Protein AF-A0A433Q6P9-F1 (afdb_monomer_lite)

Foldseek 3Di:
DVLVVCCVPVDVVVLVPDPLSVLVVCLVVLVVVVLVVVLVVDDPDPVSVVVSVVVVVVVVVCVVCVVVVVPPPVPPPPDPDDDDPPPCPPVNVVVVVSVVVSNVSVVVNVLVVLPPDPVSVLVSLLVVLLVVLCVVLVVVVLVLLLVLLVVCLVVPLVPAFPPDPVPDDQLSVDSVSSSVQSVVVLVPDNPNCPRHPPPDPVCPVVVVSSVVSCCCSVPVSVVVSVVSSVVSSVVSVVVSVVVVVVVVPD

Secondary structure (DSSP, 8-state):
-HHHHHHHHH-HHHHHH-HHHHHHHHHHHHHHHHHHHHHHTS-S-HHHHHHHHHHHHHHHHHHHHTTTGGGTHHHH-S-----------HHHHHHHHHHHHHHHHHHHHHGGGGGS-HHHHHHHHHHHHHHHHTHHHHHHHHHHHHHHHHHHHHHHTTS--TT--TT---TTSSHHHHHHHHHHHTTT--TTTTTTTTT-GGGHHHHHHHHHHHHIIIIIIHHHHHHHHHHHHHHHHHHHHHHHHHHH--

Organism: NCBI:txid994334

Structure (mmCIF, N/CA/C/O backbone):
data_AF-A0A433Q6P9-F1
#
_entry.id   AF-A0A433Q6P9-F1
#
loop_
_atom_site.group_PDB
_atom_site.id
_atom_site.type_symbol
_atom_site.label_atom_id
_atom_site.label_alt_id
_atom_site.label_comp_id
_atom_site.label_asym_id
_atom_site.label_entity_id
_atom_site.label_seq_id
_atom_site.pdbx_PDB_ins_code
_atom_site.Cartn_x
_atom_site.Cartn_y
_atom_site.Cartn_z
_atom_site.occupancy
_atom_site.B_iso_or_equiv
_atom_site.auth_seq_id
_atom_site.auth_comp_id
_atom_site.auth_asym_id
_atom_site.auth_atom_id
_atom_site.pdbx_PDB_model_num
ATOM 1 N N . MET A 1 1 ? -9.193 -10.971 29.789 1.00 54.41 1 MET A N 1
ATOM 2 C CA . MET A 1 1 ? -10.442 -11.372 30.489 1.00 54.41 1 MET A CA 1
ATOM 3 C C . MET A 1 1 ? -11.685 -10.729 29.865 1.00 54.41 1 MET A C 1
ATOM 5 O O . MET A 1 1 ? -12.655 -11.445 29.653 1.00 54.41 1 MET A O 1
ATOM 9 N N . HIS A 1 2 ? -11.676 -9.428 29.533 1.00 56.72 2 HIS A N 1
ATOM 10 C CA . HIS A 1 2 ? -12.846 -8.749 28.947 1.00 56.72 2 HIS A CA 1
ATOM 11 C C . HIS A 1 2 ? -13.190 -9.223 27.514 1.00 56.72 2 HIS A C 1
ATOM 13 O O . HIS A 1 2 ? -14.358 -9.488 27.235 1.00 56.72 2 HIS A O 1
ATOM 19 N N . GLU A 1 3 ? -12.180 -9.446 26.666 1.00 65.69 3 GLU A N 1
ATOM 20 C CA . GLU A 1 3 ? -12.333 -9.982 25.298 1.00 65.69 3 GLU A CA 1
ATOM 21 C C . GLU A 1 3 ? -12.886 -11.411 25.262 1.00 65.69 3 GLU A C 1
ATOM 23 O O . GLU A 1 3 ? -13.833 -11.713 24.541 1.00 65.69 3 GLU A O 1
ATOM 28 N N . LEU A 1 4 ? -12.364 -12.290 26.126 1.00 65.44 4 LEU A N 1
ATOM 29 C CA . LEU A 1 4 ? -12.834 -13.675 26.251 1.00 65.44 4 LEU A CA 1
ATOM 30 C C . LEU A 1 4 ? -14.329 -13.728 26.613 1.00 65.44 4 LEU A C 1
ATOM 32 O O . LEU A 1 4 ? -15.063 -14.600 26.154 1.00 65.44 4 LEU A O 1
ATOM 36 N N . ARG A 1 5 ? -14.788 -12.764 27.421 1.00 71.94 5 ARG A N 1
ATOM 37 C CA . ARG A 1 5 ? -16.193 -12.628 27.811 1.00 71.94 5 ARG A CA 1
ATOM 38 C C . ARG A 1 5 ? -17.062 -12.119 26.658 1.00 71.94 5 ARG A C 1
ATOM 40 O O . ARG A 1 5 ? -18.180 -12.604 26.507 1.00 71.94 5 ARG A O 1
ATOM 47 N N . GLN A 1 6 ? -16.567 -11.186 25.843 1.00 67.44 6 GLN A N 1
ATOM 48 C CA . GLN A 1 6 ? -17.275 -10.729 24.641 1.00 67.44 6 GLN A CA 1
ATOM 49 C C . GLN A 1 6 ? -17.365 -11.828 23.574 1.00 67.44 6 GLN A C 1
ATOM 51 O O . GLN A 1 6 ? -18.437 -12.019 23.000 1.00 67.44 6 GLN A O 1
ATOM 56 N N . LEU A 1 7 ? -16.298 -12.607 23.380 1.00 70.25 7 LEU A N 1
ATOM 57 C CA . LEU A 1 7 ? -16.265 -13.746 22.459 1.00 70.25 7 LEU A CA 1
ATOM 58 C C . LEU A 1 7 ? -17.280 -14.834 22.853 1.00 70.25 7 LEU A C 1
ATOM 60 O O . LEU A 1 7 ? -17.965 -15.383 21.989 1.00 70.25 7 LEU A O 1
ATOM 64 N N . LEU A 1 8 ? -17.433 -15.099 24.156 1.00 71.94 8 LEU A N 1
ATOM 65 C CA . LEU A 1 8 ? -18.422 -16.045 24.689 1.00 71.94 8 LEU A CA 1
ATOM 66 C C . LEU A 1 8 ? -19.872 -15.535 24.616 1.00 71.94 8 LEU A C 1
ATOM 68 O O . LEU A 1 8 ? -20.779 -16.347 24.463 1.00 71.94 8 LEU A O 1
ATOM 72 N N . MET A 1 9 ? -20.108 -14.222 24.729 1.00 73.31 9 MET A N 1
ATOM 73 C CA . MET A 1 9 ? -21.464 -13.650 24.717 1.00 73.31 9 MET A CA 1
ATOM 74 C C . MET A 1 9 ? -22.019 -13.377 23.314 1.00 73.31 9 MET A C 1
ATOM 76 O O . MET A 1 9 ? -23.196 -13.634 23.081 1.00 73.31 9 MET A O 1
ATOM 80 N N . TYR A 1 10 ? -21.210 -12.850 22.389 1.00 68.31 10 TYR A N 1
ATOM 81 C CA . TYR A 1 10 ? -21.679 -12.410 21.063 1.00 68.31 10 TYR A CA 1
ATOM 82 C C . TYR A 1 10 ? -21.491 -13.461 19.957 1.00 68.31 10 TYR A C 1
ATOM 84 O O . TYR A 1 10 ? -21.968 -13.277 18.837 1.00 68.31 10 TYR A O 1
ATOM 92 N N . GLY A 1 11 ? -20.838 -14.583 20.274 1.00 75.69 11 GLY A N 1
ATOM 93 C CA . GLY A 1 11 ? -20.556 -15.664 19.337 1.00 75.69 11 GLY A CA 1
ATOM 94 C C . GLY A 1 11 ? -19.305 -15.407 18.492 1.00 75.69 11 GLY A C 1
ATOM 95 O O . GLY A 1 11 ? -19.034 -14.295 18.039 1.00 75.69 11 GLY A O 1
ATOM 96 N N . PHE A 1 12 ? -18.545 -16.476 18.246 1.00 73.94 12 PHE A N 1
ATOM 97 C CA . PHE A 1 12 ? -17.241 -16.423 17.576 1.00 73.94 12 PHE A CA 1
ATOM 98 C C . PHE A 1 12 ? -17.288 -15.775 16.182 1.00 73.94 12 PHE A C 1
ATOM 100 O O . PHE A 1 12 ? -16.413 -14.985 15.844 1.00 73.94 12 PHE A O 1
ATOM 107 N N . LEU A 1 13 ? -18.328 -16.056 15.388 1.00 69.06 13 LEU A N 1
ATOM 108 C CA . LEU A 1 13 ? -18.460 -15.513 14.029 1.00 69.06 13 LEU A CA 1
ATOM 109 C C . LEU A 1 13 ? -18.655 -13.994 14.012 1.00 69.06 13 LEU A C 1
ATOM 111 O O . LEU A 1 13 ? -18.070 -13.317 13.175 1.00 69.06 13 LEU A O 1
ATOM 115 N N . HIS A 1 14 ? -19.447 -13.447 14.937 1.00 72.31 14 HIS A N 1
ATOM 116 C CA . HIS A 1 14 ? -19.660 -12.001 15.002 1.00 72.31 14 HIS A CA 1
ATOM 117 C C . HIS A 1 14 ? -18.402 -11.282 15.501 1.00 72.31 14 HIS A C 1
ATOM 119 O O . HIS A 1 14 ? -18.049 -10.217 15.004 1.00 72.31 14 HIS A O 1
ATOM 125 N N . TYR A 1 15 ? -17.688 -11.916 16.434 1.00 69.75 15 TYR A N 1
ATOM 126 C CA . TYR A 1 15 ? -16.419 -11.416 16.943 1.00 69.75 15 TYR A CA 1
ATOM 127 C C . TYR A 1 15 ? -15.322 -11.407 15.864 1.00 69.75 15 TYR A C 1
ATOM 129 O O . TYR A 1 15 ? -14.640 -10.401 15.711 1.00 69.75 15 TYR A O 1
ATOM 137 N N . ALA A 1 16 ? -15.187 -12.484 15.083 1.00 67.94 16 ALA A N 1
ATOM 138 C CA . ALA A 1 16 ? -14.149 -12.620 14.057 1.00 67.94 16 ALA A CA 1
ATOM 139 C C . ALA A 1 16 ? -14.374 -11.738 12.813 1.00 67.94 16 ALA A C 1
ATOM 141 O O . ALA A 1 16 ? -13.425 -11.450 12.088 1.00 67.94 16 ALA A O 1
ATOM 142 N N . LEU A 1 17 ? -15.614 -11.314 12.548 1.00 68.38 17 LEU A N 1
ATOM 143 C CA . LEU A 1 17 ? -15.945 -10.447 11.411 1.00 68.38 17 LEU A CA 1
ATOM 144 C C . LEU A 1 17 ? -15.773 -8.951 11.712 1.00 68.38 17 LEU A C 1
ATOM 146 O O . LEU A 1 17 ? -15.773 -8.145 10.781 1.00 68.38 17 LEU A O 1
ATOM 150 N N . ASN A 1 18 ? -15.617 -8.564 12.982 1.00 71.56 18 ASN A N 1
ATOM 151 C CA . ASN A 1 18 ? -15.303 -7.185 13.330 1.00 71.56 18 ASN A CA 1
ATOM 152 C C . ASN A 1 18 ? -13.793 -6.940 13.199 1.00 71.56 18 ASN A C 1
ATOM 154 O O . ASN A 1 18 ? -12.997 -7.502 13.951 1.00 71.56 18 ASN A O 1
ATOM 158 N N . ILE A 1 19 ? -13.410 -6.065 12.265 1.00 68.69 19 ILE A N 1
ATOM 159 C CA . ILE A 1 19 ? -12.005 -5.724 12.000 1.00 68.69 19 ILE A CA 1
ATOM 160 C C . ILE A 1 19 ? -11.299 -5.190 13.260 1.00 68.69 19 ILE A C 1
ATOM 162 O O . ILE A 1 19 ? -10.124 -5.469 13.465 1.00 68.69 19 ILE A O 1
ATOM 166 N N . TRP A 1 20 ? -12.027 -4.486 14.132 1.00 66.38 20 TRP A N 1
ATOM 167 C CA . TRP A 1 20 ? -11.491 -3.899 15.364 1.00 66.38 20 TRP A CA 1
ATOM 168 C C . TRP A 1 20 ? -11.147 -4.963 16.406 1.00 66.38 20 TRP A C 1
ATOM 170 O O . TRP A 1 20 ? -10.032 -4.986 16.914 1.00 66.38 20 TRP A O 1
ATOM 180 N N . ASN A 1 21 ? -12.031 -5.946 16.597 1.00 70.50 21 ASN A N 1
ATOM 181 C CA . ASN A 1 21 ? -11.774 -7.080 17.487 1.00 70.50 21 ASN A CA 1
ATOM 182 C C . ASN A 1 21 ? -10.574 -7.916 17.014 1.00 70.50 21 ASN A C 1
ATOM 184 O O . ASN A 1 21 ? -9.857 -8.499 17.825 1.00 70.50 21 ASN A O 1
ATOM 188 N N . PHE A 1 22 ? -10.348 -7.988 15.697 1.00 72.19 22 PHE A N 1
ATOM 189 C CA . PHE A 1 22 ? -9.164 -8.639 15.147 1.00 72.19 22 PHE A CA 1
ATOM 190 C C . PHE A 1 22 ? -7.881 -7.885 15.522 1.00 72.19 22 PHE A C 1
ATOM 192 O O . PHE A 1 22 ? -6.922 -8.523 15.951 1.00 72.19 22 PHE A O 1
ATOM 199 N N . PHE A 1 23 ? -7.863 -6.550 15.418 1.00 67.94 23 PHE A N 1
ATOM 200 C CA . PHE A 1 23 ? -6.721 -5.740 15.857 1.00 67.94 23 PHE A CA 1
ATOM 201 C C . PHE A 1 23 ? -6.485 -5.841 17.367 1.00 67.94 23 PHE A C 1
ATOM 203 O O . PHE A 1 23 ? -5.339 -6.032 17.771 1.00 67.94 23 PHE A O 1
ATOM 210 N N . ASP A 1 24 ? -7.543 -5.810 18.181 1.00 68.44 24 ASP A N 1
ATOM 211 C CA . ASP A 1 24 ? -7.451 -5.983 19.635 1.00 68.44 24 ASP A CA 1
ATOM 212 C C . ASP A 1 24 ? -6.852 -7.348 19.998 1.00 68.44 24 ASP A C 1
ATOM 214 O O . ASP A 1 24 ? -5.898 -7.442 20.773 1.00 68.44 24 ASP A O 1
ATOM 218 N N . LEU A 1 25 ? -7.359 -8.424 19.389 1.00 70.19 25 LEU A N 1
ATOM 219 C CA . LEU A 1 25 ? -6.830 -9.772 19.584 1.00 70.19 25 LEU A CA 1
ATOM 220 C C . LEU A 1 25 ? -5.354 -9.847 19.182 1.00 70.19 25 LEU A C 1
ATOM 222 O O . LEU A 1 25 ? -4.540 -10.419 19.904 1.00 70.19 25 LEU A O 1
ATOM 226 N N . LEU A 1 26 ? -5.002 -9.263 18.038 1.00 65.81 26 LEU A N 1
ATOM 227 C CA . LEU A 1 26 ? -3.652 -9.309 17.495 1.00 65.81 26 LEU A CA 1
ATOM 228 C C . LEU A 1 26 ? -2.676 -8.500 18.365 1.00 65.81 26 LEU A C 1
ATOM 230 O O . LEU A 1 26 ? -1.570 -8.977 18.611 1.00 65.81 26 LEU A O 1
ATOM 234 N N . ALA A 1 27 ? -3.107 -7.371 18.935 1.00 66.06 27 ALA A N 1
ATOM 235 C CA . ALA A 1 27 ? -2.346 -6.595 19.917 1.00 66.06 27 ALA A CA 1
ATOM 236 C C . ALA A 1 27 ? -2.050 -7.384 21.206 1.00 66.06 27 ALA A C 1
ATOM 238 O O . ALA A 1 27 ? -0.980 -7.222 21.791 1.00 66.06 27 ALA A O 1
ATOM 239 N N . TYR A 1 28 ? -2.958 -8.267 21.638 1.00 67.25 28 TYR A N 1
ATOM 240 C CA . TYR A 1 28 ? -2.733 -9.141 22.796 1.00 67.25 28 TYR A CA 1
ATOM 241 C C . TYR A 1 28 ? -1.905 -10.387 22.467 1.00 67.25 28 TYR A C 1
ATOM 243 O O . TYR A 1 28 ? -1.095 -10.820 23.287 1.00 67.25 28 TYR A O 1
ATOM 251 N N . VAL A 1 29 ? -2.103 -10.981 21.290 1.00 69.75 29 VAL A N 1
ATOM 252 C CA . VAL A 1 29 ? -1.443 -12.232 20.896 1.00 69.75 29 VAL A CA 1
ATOM 253 C C . VAL A 1 29 ? 0.012 -11.995 20.496 1.00 69.75 29 VAL A C 1
ATOM 255 O O . VAL A 1 29 ? 0.858 -12.810 20.859 1.00 69.75 29 VAL A O 1
ATOM 258 N N . LEU A 1 30 ? 0.332 -10.883 19.815 1.00 63.50 30 LEU A N 1
ATOM 259 C CA . LEU A 1 30 ? 1.700 -10.595 19.361 1.00 63.50 30 LEU A CA 1
ATOM 260 C C . LEU A 1 30 ? 2.712 -10.661 20.525 1.00 63.50 30 LEU A C 1
ATOM 262 O O . LEU A 1 30 ? 3.651 -11.456 20.437 1.00 63.50 30 LEU A O 1
ATOM 266 N N . PRO A 1 31 ? 2.546 -9.901 21.632 1.00 64.81 31 PRO A N 1
ATOM 267 C CA . PRO A 1 31 ? 3.509 -9.886 22.741 1.00 64.81 31 PRO A CA 1
ATOM 268 C C . PRO A 1 31 ? 3.680 -11.248 23.411 1.00 64.81 31 PRO A C 1
ATOM 270 O O . PRO A 1 31 ? 4.786 -11.598 23.812 1.00 64.81 31 PRO A O 1
ATOM 273 N N . VAL A 1 32 ? 2.603 -12.034 23.495 1.00 65.44 32 VAL A N 1
ATOM 274 C CA . VAL A 1 32 ? 2.620 -13.377 24.092 1.00 65.44 32 VAL A CA 1
ATOM 275 C C . VAL A 1 32 ? 3.388 -14.358 23.212 1.00 65.44 32 VAL A C 1
ATOM 277 O O . VAL A 1 32 ? 4.230 -15.100 23.711 1.00 65.44 32 VAL A O 1
ATOM 280 N N . VAL A 1 33 ? 3.134 -14.342 21.902 1.00 67.56 33 VAL A N 1
ATOM 281 C CA . VAL A 1 33 ? 3.835 -15.199 20.937 1.00 67.56 33 VAL A CA 1
ATOM 282 C C . VAL A 1 33 ? 5.323 -14.852 20.896 1.00 67.56 33 VAL A C 1
ATOM 284 O O . VAL A 1 33 ? 6.159 -15.750 20.926 1.00 67.56 33 VAL A O 1
ATOM 287 N N . TYR A 1 34 ? 5.667 -13.563 20.909 1.00 64.44 34 TYR A N 1
ATOM 288 C CA . TYR A 1 34 ? 7.061 -13.125 20.966 1.00 64.44 34 TYR A CA 1
ATOM 289 C C . TYR A 1 34 ? 7.765 -13.556 22.257 1.00 64.44 34 TYR A C 1
ATOM 291 O O . TYR A 1 34 ? 8.871 -14.090 22.202 1.00 64.44 34 TYR A O 1
ATOM 299 N N . ALA A 1 35 ? 7.114 -13.389 23.413 1.00 62.50 35 ALA A N 1
ATOM 300 C CA . ALA A 1 35 ? 7.655 -13.855 24.687 1.00 62.50 35 ALA A CA 1
ATOM 301 C C . ALA A 1 35 ? 7.896 -15.374 24.687 1.00 62.50 35 ALA A C 1
ATOM 303 O O . ALA A 1 35 ? 8.895 -15.832 25.234 1.00 62.50 35 ALA A O 1
ATOM 304 N N . PHE A 1 36 ? 7.020 -16.148 24.040 1.00 64.62 36 PHE A N 1
ATOM 305 C CA . PHE A 1 36 ? 7.171 -17.597 23.920 1.00 64.62 36 PHE A CA 1
ATOM 306 C C . PHE A 1 36 ? 8.365 -17.991 23.039 1.00 64.62 36 PHE A C 1
ATOM 308 O O . PHE A 1 36 ? 9.194 -18.788 23.466 1.00 64.62 36 PHE A O 1
ATOM 315 N N . PHE A 1 37 ? 8.498 -17.392 21.850 1.00 64.25 37 PHE A N 1
ATOM 316 C CA . PHE A 1 37 ? 9.636 -17.660 20.960 1.00 64.25 37 PHE A CA 1
ATOM 317 C C . PHE A 1 37 ? 10.976 -17.264 21.584 1.00 64.25 37 PHE A C 1
ATOM 319 O O . PHE A 1 37 ? 11.972 -17.950 21.388 1.00 64.25 37 PHE A O 1
ATOM 326 N N . LYS A 1 38 ? 11.004 -16.184 22.368 1.00 59.41 38 LYS A N 1
ATOM 327 C CA . LYS A 1 38 ? 12.225 -15.740 23.043 1.00 59.41 38 LYS A CA 1
ATOM 328 C C . LYS A 1 38 ? 12.575 -16.582 24.275 1.00 59.41 38 LYS A C 1
ATOM 330 O O . LYS A 1 38 ? 13.751 -16.732 24.589 1.00 59.41 38 LYS A O 1
ATOM 335 N N . ALA A 1 39 ? 11.576 -17.134 24.964 1.00 59.62 39 ALA A N 1
ATOM 336 C CA . ALA A 1 39 ? 11.797 -18.036 26.093 1.00 59.62 39 ALA A CA 1
ATOM 337 C C . ALA A 1 39 ? 12.413 -19.377 25.656 1.00 59.62 39 ALA A C 1
ATOM 339 O O . ALA A 1 39 ? 13.214 -19.939 26.398 1.00 59.62 39 ALA A O 1
ATOM 340 N N . ASP A 1 40 ? 12.073 -19.856 24.457 1.00 59.41 40 ASP A N 1
ATOM 341 C CA . ASP A 1 40 ? 12.621 -21.093 23.880 1.00 59.41 40 ASP A CA 1
ATOM 342 C C . ASP A 1 40 ? 14.116 -20.960 23.519 1.00 59.41 40 ASP A C 1
ATOM 344 O O . ASP A 1 40 ? 14.882 -21.905 23.678 1.00 59.41 40 ASP A O 1
ATOM 348 N N . ASP A 1 41 ? 14.555 -19.755 23.133 1.00 56.25 41 ASP A N 1
ATOM 349 C CA . ASP A 1 41 ? 15.961 -19.431 22.831 1.00 56.25 41 ASP A CA 1
ATOM 350 C C . ASP A 1 41 ? 16.804 -19.124 24.089 1.00 56.25 41 ASP A C 1
ATOM 352 O O . ASP A 1 41 ? 18.031 -19.018 24.026 1.00 56.25 41 ASP A O 1
ATOM 356 N N . SER A 1 42 ? 16.165 -18.948 25.254 1.00 53.28 42 SER A N 1
ATOM 357 C CA . SER A 1 42 ? 16.868 -18.663 26.505 1.00 53.28 42 SER A CA 1
ATOM 358 C C . SER A 1 42 ? 17.323 -19.958 27.179 1.00 53.28 42 SER A C 1
ATOM 360 O O . SER A 1 42 ? 16.522 -20.707 27.736 1.00 53.28 42 SER A O 1
ATOM 362 N N . ASP A 1 43 ? 18.632 -20.212 27.128 1.00 55.09 43 ASP A N 1
ATOM 363 C CA . ASP A 1 43 ? 19.313 -21.303 27.832 1.00 55.09 43 ASP A CA 1
ATOM 364 C C . ASP A 1 43 ? 18.760 -21.474 29.261 1.00 55.09 43 ASP A C 1
ATOM 366 O O . ASP A 1 43 ? 18.642 -20.486 29.995 1.00 55.09 43 ASP A O 1
ATOM 370 N N . GLN A 1 44 ? 18.441 -22.721 29.651 1.00 52.03 44 GLN A N 1
ATOM 371 C CA . GLN A 1 44 ? 17.754 -23.141 30.893 1.00 52.03 44 GLN A CA 1
ATOM 372 C C . GLN A 1 44 ? 18.546 -22.850 32.187 1.00 52.03 44 GLN A C 1
ATOM 374 O O . GLN A 1 44 ? 18.767 -23.715 33.036 1.00 52.03 44 GLN A O 1
ATOM 379 N N . THR A 1 45 ? 18.997 -21.619 32.368 1.00 51.62 45 THR A N 1
ATOM 380 C CA . THR A 1 45 ? 19.648 -21.148 33.580 1.00 51.62 45 THR A CA 1
ATOM 381 C C . THR A 1 45 ? 18.609 -20.453 34.462 1.00 51.62 45 THR A C 1
ATOM 383 O O . THR A 1 45 ? 17.745 -19.729 33.961 1.00 51.62 45 THR A O 1
ATOM 386 N N . PRO A 1 46 ? 18.675 -20.604 35.796 1.00 51.97 46 PRO A N 1
ATOM 387 C CA . PRO A 1 46 ? 17.760 -19.927 36.721 1.00 51.97 46 PRO A CA 1
ATOM 388 C C . PRO A 1 46 ? 17.818 -18.388 36.624 1.00 51.97 46 PRO A C 1
ATOM 390 O O . PRO A 1 46 ? 16.914 -17.709 37.105 1.00 51.97 46 PRO A O 1
ATOM 393 N N . LEU A 1 47 ? 18.840 -17.836 35.956 1.00 52.66 47 LEU A N 1
ATOM 394 C CA . LEU A 1 47 ? 18.948 -16.420 35.601 1.00 52.66 47 LEU A CA 1
ATOM 395 C C . LEU A 1 47 ? 18.016 -16.014 34.435 1.00 52.66 47 LEU A C 1
ATOM 397 O O . LEU A 1 47 ? 17.504 -14.897 34.440 1.00 52.66 47 LEU A O 1
ATOM 401 N N . GLY A 1 48 ? 17.745 -16.916 33.482 1.00 50.53 48 GLY A N 1
ATOM 402 C CA . GLY A 1 48 ? 16.860 -16.684 32.328 1.00 50.53 48 GLY A CA 1
ATOM 403 C C . GLY A 1 48 ? 15.372 -16.569 32.693 1.00 50.53 48 GLY A C 1
ATOM 404 O O . GLY A 1 48 ? 14.602 -15.839 32.071 1.00 50.53 48 GLY A O 1
ATOM 405 N N . ILE A 1 49 ? 14.957 -17.218 33.784 1.00 49.38 49 ILE A N 1
ATOM 406 C CA . ILE A 1 49 ? 13.579 -17.132 34.304 1.00 49.38 49 ILE A CA 1
ATOM 407 C C . ILE A 1 49 ? 13.341 -15.770 34.992 1.00 49.38 49 ILE A C 1
ATOM 409 O O . ILE A 1 49 ? 12.253 -15.189 34.912 1.00 49.38 49 ILE A O 1
ATOM 413 N N . ALA A 1 50 ? 14.379 -15.211 35.625 1.00 50.94 50 ALA A N 1
ATOM 414 C CA . ALA A 1 50 ? 14.340 -13.865 36.193 1.00 50.94 50 ALA A CA 1
ATOM 415 C C . ALA A 1 50 ? 14.349 -12.780 35.099 1.00 50.94 50 ALA A C 1
ATOM 417 O O . ALA A 1 50 ? 13.665 -11.767 35.245 1.00 50.94 50 ALA A O 1
ATOM 418 N N . SER A 1 51 ? 15.037 -12.999 33.970 1.00 51.66 51 SER A N 1
ATOM 419 C CA . SER A 1 51 ? 14.958 -12.081 32.826 1.00 51.66 51 SER A CA 1
ATOM 420 C C . SER A 1 51 ? 13.594 -12.125 32.141 1.00 51.66 51 SER A C 1
ATOM 422 O O . SER A 1 51 ? 13.077 -11.070 31.810 1.00 51.66 51 SER A O 1
ATOM 424 N N . ALA A 1 52 ? 12.939 -13.283 32.011 1.00 49.62 52 ALA A N 1
ATOM 425 C CA . ALA A 1 52 ? 11.598 -13.364 31.414 1.00 49.62 52 ALA A CA 1
ATOM 426 C C . ALA A 1 52 ? 10.524 -12.589 32.213 1.00 49.62 52 ALA A C 1
ATOM 428 O O . ALA A 1 52 ? 9.648 -11.938 31.641 1.00 49.62 52 ALA A O 1
ATOM 429 N N . THR A 1 53 ? 10.609 -12.596 33.548 1.00 51.19 53 THR A N 1
ATOM 430 C CA . THR A 1 53 ? 9.707 -11.808 34.411 1.00 51.19 53 THR A CA 1
ATOM 431 C C . THR A 1 53 ? 10.020 -10.310 34.348 1.00 51.19 53 THR A C 1
ATOM 433 O O . THR A 1 53 ? 9.095 -9.509 34.197 1.00 51.19 53 THR A O 1
ATOM 436 N N . LEU A 1 54 ? 11.302 -9.927 34.343 1.00 51.34 54 LEU A N 1
ATOM 437 C CA . LEU A 1 54 ? 11.751 -8.556 34.067 1.00 51.34 54 LEU A CA 1
ATOM 438 C C . LEU A 1 54 ? 11.383 -8.078 32.659 1.00 51.34 54 LEU A C 1
ATOM 440 O O . LEU A 1 54 ? 11.130 -6.895 32.486 1.00 51.34 54 LEU A O 1
ATOM 444 N N . GLU A 1 55 ? 11.296 -8.967 31.673 1.00 55.59 55 GLU A N 1
ATOM 445 C CA . GLU A 1 55 ? 10.914 -8.638 30.299 1.00 55.59 55 GLU A CA 1
ATOM 446 C C . GLU A 1 55 ? 9.403 -8.468 30.138 1.00 55.59 55 GLU A C 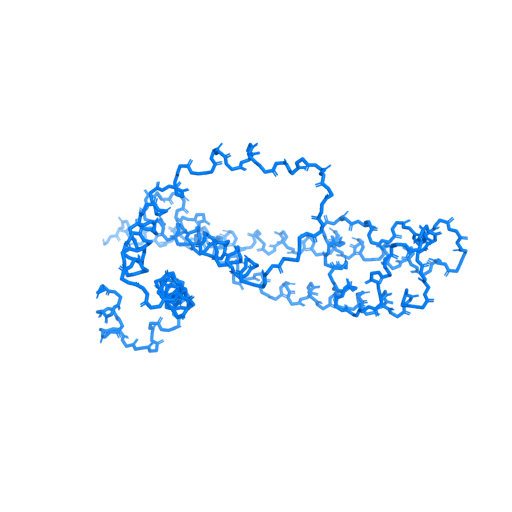1
ATOM 448 O O . GLU A 1 55 ? 8.971 -7.567 29.429 1.00 55.59 55 GLU A O 1
ATOM 453 N N . SER A 1 56 ? 8.581 -9.236 30.859 1.00 51.56 56 SER A N 1
ATOM 454 C CA . SER A 1 56 ? 7.139 -8.959 30.954 1.00 51.56 56 SER A CA 1
ATOM 455 C C . SER A 1 56 ? 6.862 -7.614 31.646 1.00 51.56 56 SER A C 1
ATOM 457 O O . SER A 1 56 ? 5.987 -6.854 31.225 1.00 51.56 56 SER A O 1
ATOM 459 N N . LEU A 1 57 ? 7.682 -7.275 32.650 1.00 52.00 57 LEU A N 1
ATOM 460 C CA . LEU A 1 57 ? 7.706 -5.963 33.288 1.00 52.00 57 LEU A CA 1
ATOM 461 C C . LEU A 1 57 ? 8.237 -4.896 32.317 1.00 52.00 57 LEU A C 1
ATOM 463 O O . LEU A 1 57 ? 7.713 -3.791 32.299 1.00 52.00 57 LEU A O 1
ATOM 467 N N . ALA A 1 58 ? 9.220 -5.228 31.474 1.00 55.59 58 ALA A N 1
ATOM 468 C CA . ALA A 1 58 ? 9.773 -4.345 30.455 1.00 55.59 58 ALA A CA 1
ATOM 469 C C . ALA A 1 58 ? 8.760 -4.058 29.351 1.00 55.59 58 ALA A C 1
ATOM 471 O O . ALA A 1 58 ? 8.682 -2.918 28.939 1.00 55.59 58 ALA A O 1
ATOM 472 N N . VAL A 1 59 ? 7.937 -5.022 28.924 1.00 59.97 59 VAL A N 1
ATOM 473 C CA . VAL A 1 59 ? 6.818 -4.791 27.995 1.00 59.97 59 VAL A CA 1
ATOM 474 C C . VAL A 1 59 ? 5.789 -3.857 28.634 1.00 59.97 59 VAL A C 1
ATOM 476 O O . VAL A 1 59 ? 5.326 -2.930 27.981 1.00 59.97 59 VAL A O 1
ATOM 479 N N . LEU A 1 60 ? 5.497 -4.014 29.928 1.00 54.75 60 LEU A N 1
ATOM 480 C CA . LEU A 1 60 ? 4.632 -3.097 30.682 1.00 54.75 60 LEU A CA 1
ATOM 481 C C . LEU A 1 60 ? 5.270 -1.704 30.905 1.00 54.75 60 LEU A C 1
ATOM 483 O O . LEU A 1 60 ? 4.568 -0.695 30.919 1.00 54.75 60 LEU A O 1
ATOM 487 N N . PHE A 1 61 ? 6.597 -1.613 31.009 1.00 49.56 61 PHE A N 1
ATOM 488 C CA . PHE A 1 61 ? 7.335 -0.347 30.978 1.00 49.56 61 PHE A CA 1
ATOM 489 C C . PHE A 1 61 ? 7.438 0.231 29.562 1.00 49.56 61 PHE A C 1
ATOM 491 O O . PHE A 1 61 ? 7.462 1.444 29.426 1.00 49.56 61 PHE A O 1
ATOM 498 N N . LEU A 1 62 ? 7.418 -0.593 28.513 1.00 56.06 62 LEU A N 1
ATOM 499 C CA . LEU A 1 62 ? 7.393 -0.203 27.099 1.00 56.06 62 LEU A CA 1
ATOM 500 C C . LEU A 1 62 ? 6.020 0.372 26.732 1.00 56.06 62 LEU A C 1
ATOM 502 O O . LEU A 1 62 ? 5.953 1.345 25.994 1.00 56.06 62 LEU A O 1
ATOM 506 N N . TRP A 1 63 ? 4.947 -0.125 27.356 1.00 62.47 63 TRP A N 1
ATOM 507 C CA . TRP A 1 63 ? 3.623 0.512 27.400 1.00 62.47 63 TRP A CA 1
ATOM 508 C C . TRP A 1 63 ? 3.664 1.942 27.973 1.00 62.47 63 TRP A C 1
ATOM 510 O O . TRP A 1 63 ? 2.960 2.820 27.484 1.00 62.47 63 TRP A O 1
ATOM 520 N N . LEU A 1 64 ? 4.495 2.191 28.993 1.00 49.75 64 LEU A N 1
ATOM 521 C CA . LEU A 1 64 ? 4.657 3.506 29.636 1.00 49.75 64 LEU A CA 1
ATOM 522 C C . LEU A 1 64 ? 5.676 4.392 28.892 1.00 49.75 64 LEU A C 1
ATOM 524 O O . LEU A 1 64 ? 5.539 5.613 28.859 1.00 49.75 64 LEU A O 1
ATOM 528 N N . HIS A 1 65 ? 6.666 3.769 28.251 1.00 50.03 65 HIS A N 1
ATOM 529 C CA . HIS A 1 65 ? 7.753 4.426 27.541 1.00 50.03 65 HIS A CA 1
ATOM 530 C C . HIS A 1 65 ? 7.388 4.790 26.101 1.00 50.03 65 HIS A C 1
ATOM 532 O O . HIS A 1 65 ? 7.822 5.838 25.645 1.00 50.03 65 HIS A O 1
ATOM 538 N N . ALA A 1 66 ? 6.544 4.019 25.405 1.00 49.38 66 ALA A N 1
ATOM 539 C CA . ALA A 1 66 ? 6.071 4.331 24.051 1.00 49.38 66 ALA A CA 1
ATOM 540 C C . ALA A 1 66 ? 5.353 5.692 23.974 1.00 49.38 66 ALA A C 1
ATOM 542 O O . ALA A 1 66 ? 5.439 6.372 22.960 1.00 49.38 66 ALA A O 1
ATOM 543 N N . VAL A 1 67 ? 4.734 6.140 25.073 1.00 51.84 67 VAL A N 1
ATOM 544 C CA . VAL A 1 67 ? 4.153 7.491 25.196 1.00 51.84 67 VAL A CA 1
ATOM 545 C C . VAL A 1 67 ? 5.232 8.579 25.372 1.00 51.84 67 VAL A C 1
ATOM 547 O O . VAL A 1 67 ? 5.003 9.734 25.032 1.00 51.84 67 VAL A O 1
ATOM 550 N N . SER A 1 68 ? 6.421 8.225 25.870 1.00 45.38 68 SER A N 1
ATOM 551 C CA . SER A 1 68 ? 7.563 9.136 26.082 1.00 45.38 68 SER A CA 1
ATOM 552 C C . SER A 1 68 ? 8.663 9.067 25.003 1.00 45.38 68 SER A C 1
ATOM 554 O O . SER A 1 68 ? 9.485 9.974 24.922 1.00 45.38 68 SER A O 1
ATOM 556 N N . PHE A 1 69 ? 8.696 8.017 24.176 1.00 45.06 69 PHE A N 1
ATOM 557 C CA . PHE A 1 69 ? 9.832 7.678 23.305 1.00 45.06 69 PHE A CA 1
ATOM 558 C C . PHE A 1 69 ? 9.822 8.377 21.936 1.00 45.06 69 PHE A C 1
ATOM 560 O O . PHE A 1 69 ? 10.868 8.462 21.291 1.00 45.06 69 PHE A O 1
ATOM 567 N N . ASP A 1 70 ? 8.688 8.955 21.521 1.00 48.38 70 ASP A N 1
ATOM 568 C CA . ASP A 1 70 ? 8.583 9.728 20.269 1.00 48.38 70 ASP A CA 1
ATOM 569 C C . ASP A 1 70 ? 9.503 10.974 20.249 1.00 48.38 70 ASP A C 1
ATOM 571 O O . ASP A 1 70 ? 9.811 11.502 19.182 1.00 48.38 70 ASP A O 1
ATOM 575 N N . LEU A 1 71 ? 10.003 11.434 21.407 1.00 46.66 71 LEU A N 1
ATOM 576 C CA . LEU A 1 71 ? 10.868 12.619 21.514 1.00 46.66 71 LEU A CA 1
ATOM 577 C C . LEU A 1 71 ? 12.382 12.328 21.524 1.00 46.66 71 LEU A C 1
ATOM 579 O O . LEU A 1 71 ? 13.156 13.227 21.199 1.00 46.66 71 LEU A O 1
ATOM 583 N N . GLU A 1 72 ? 12.833 11.107 21.836 1.00 45.44 72 GLU A N 1
ATOM 584 C CA . GLU A 1 72 ? 14.274 10.801 21.979 1.00 45.44 72 GLU A CA 1
ATOM 585 C C . GLU A 1 72 ? 14.848 9.927 20.847 1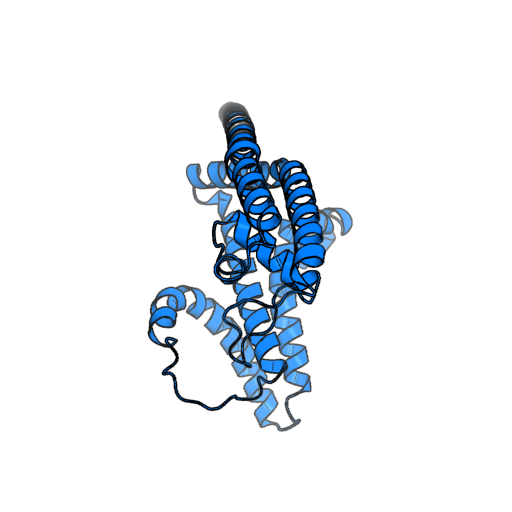.00 45.44 72 GLU A C 1
ATOM 587 O O . GLU A 1 72 ? 16.052 9.980 20.572 1.00 45.44 72 GLU A O 1
ATOM 592 N N . PHE A 1 73 ? 14.015 9.184 20.105 1.00 45.34 73 PHE A N 1
ATOM 593 C CA . PHE A 1 73 ? 14.506 8.250 19.079 1.00 45.34 73 PHE A CA 1
ATOM 594 C C . PHE A 1 73 ? 15.031 8.928 17.798 1.00 45.34 73 PHE A C 1
ATOM 596 O O . PHE A 1 73 ? 15.862 8.355 17.094 1.00 45.34 73 PHE A O 1
ATOM 603 N N . SER A 1 74 ? 14.643 10.181 17.519 1.00 46.94 74 SER A N 1
ATOM 604 C CA . SER A 1 74 ? 15.189 10.939 16.378 1.00 46.94 74 SER A CA 1
ATOM 605 C C . SER A 1 74 ? 16.649 11.379 16.577 1.00 46.94 74 SER A C 1
ATOM 607 O O . SER A 1 74 ? 17.300 11.747 15.600 1.00 46.94 74 SER A O 1
ATOM 609 N N . VAL A 1 75 ? 17.175 11.371 17.808 1.00 47.66 75 VAL A N 1
ATOM 610 C CA . VAL A 1 75 ? 18.503 11.939 18.118 1.00 47.66 75 VAL A CA 1
ATOM 611 C C . VAL A 1 75 ? 19.599 10.871 18.189 1.00 47.66 75 VAL A C 1
ATOM 613 O O . VAL A 1 75 ? 20.753 11.163 17.882 1.00 47.66 75 VAL A O 1
ATOM 616 N N . TYR A 1 76 ? 19.264 9.617 18.503 1.00 45.97 76 TYR A N 1
ATOM 617 C CA . TYR A 1 76 ? 20.268 8.561 18.691 1.00 45.97 76 TYR A CA 1
ATOM 618 C C . TYR A 1 76 ? 20.568 7.706 17.452 1.00 45.97 76 TYR A C 1
ATOM 620 O O . TYR A 1 76 ? 21.507 6.912 17.489 1.00 45.97 76 TYR A O 1
ATOM 628 N N . PHE A 1 77 ? 19.829 7.868 16.347 1.00 47.81 77 PHE A N 1
ATOM 629 C CA . PHE A 1 77 ? 19.945 6.977 15.184 1.00 47.81 77 PHE A CA 1
ATOM 630 C C . PHE A 1 77 ? 20.210 7.691 13.849 1.00 47.81 77 PHE A C 1
ATOM 632 O O . PHE A 1 77 ? 19.707 7.293 12.800 1.00 47.81 77 PHE A O 1
ATOM 639 N N . LEU A 1 78 ? 21.072 8.712 13.858 1.00 37.91 78 LEU A N 1
ATOM 640 C CA . LEU A 1 78 ? 21.935 8.951 12.698 1.00 37.91 78 LEU A CA 1
ATOM 641 C C . LEU A 1 78 ? 23.147 8.018 12.841 1.00 37.91 78 LEU A C 1
ATOM 643 O O . LEU A 1 78 ? 23.994 8.264 13.703 1.00 37.91 78 LEU A O 1
ATOM 647 N N . PRO A 1 79 ? 23.256 6.932 12.054 1.00 43.84 79 PRO A N 1
ATOM 648 C CA . PRO A 1 79 ? 24.393 6.036 12.161 1.00 43.84 79 PRO A CA 1
ATOM 649 C C . PRO A 1 79 ? 25.656 6.797 11.757 1.00 43.84 79 PRO A C 1
ATOM 651 O O . PRO A 1 79 ? 25.820 7.198 10.600 1.00 43.84 79 PRO A O 1
ATOM 654 N N . SER A 1 80 ? 26.577 6.970 12.707 1.00 39.41 80 SER A N 1
ATOM 655 C CA . SER A 1 80 ? 27.961 7.303 12.387 1.00 39.41 80 SER A CA 1
ATOM 656 C C . SER A 1 80 ? 28.493 6.226 11.449 1.00 39.41 80 SER A C 1
ATOM 658 O O . SER A 1 80 ? 28.660 5.060 11.800 1.00 39.41 80 SER A O 1
ATOM 660 N N . ARG A 1 81 ? 28.684 6.651 10.204 1.00 46.88 81 ARG A N 1
ATOM 661 C CA . ARG A 1 81 ? 29.172 5.898 9.053 1.00 46.88 81 ARG A CA 1
ATOM 662 C C . ARG A 1 81 ? 30.573 5.332 9.330 1.00 46.88 81 ARG A C 1
ATOM 664 O O . ARG A 1 81 ? 31.566 5.877 8.863 1.00 46.88 81 ARG A O 1
ATOM 671 N N . THR A 1 82 ? 30.682 4.207 10.028 1.00 41.50 82 THR A N 1
ATOM 672 C CA . THR A 1 82 ? 31.939 3.445 10.098 1.00 41.50 82 THR A CA 1
ATOM 673 C C . THR A 1 82 ? 31.676 1.949 10.017 1.00 41.50 82 THR A C 1
ATOM 675 O O . THR A 1 82 ? 31.483 1.270 11.016 1.00 41.50 82 THR A O 1
ATOM 678 N N . LYS A 1 83 ? 31.663 1.478 8.764 1.00 46.44 83 LYS A N 1
ATOM 679 C CA . LYS A 1 83 ? 32.273 0.234 8.274 1.00 46.44 83 LYS A CA 1
ATOM 680 C C . LYS A 1 83 ? 32.451 -0.865 9.327 1.00 46.44 83 LYS A C 1
ATOM 682 O O . LYS A 1 83 ? 33.513 -0.958 9.924 1.00 46.44 83 LYS A O 1
ATOM 687 N N . ASN A 1 84 ? 31.443 -1.718 9.467 1.00 40.72 84 ASN A N 1
ATOM 688 C CA . ASN A 1 84 ? 31.584 -3.172 9.427 1.00 40.72 84 ASN A CA 1
ATOM 689 C C . ASN A 1 84 ? 30.194 -3.740 9.137 1.00 40.72 84 ASN A C 1
ATOM 691 O O . ASN A 1 84 ? 29.223 -3.406 9.809 1.00 40.72 84 ASN A O 1
ATOM 695 N N . PHE A 1 85 ? 30.096 -4.519 8.064 1.00 46.47 85 PHE A N 1
ATOM 696 C CA . PHE A 1 85 ? 28.872 -5.172 7.618 1.00 46.47 85 PHE A CA 1
ATOM 697 C C . PHE A 1 85 ? 28.565 -6.289 8.625 1.00 46.47 85 PHE A C 1
ATOM 699 O O . PHE A 1 85 ? 29.024 -7.417 8.472 1.00 46.47 85 PHE A O 1
ATOM 706 N N . ILE A 1 86 ? 27.900 -5.930 9.724 1.00 51.47 86 ILE A N 1
ATOM 707 C CA . ILE A 1 86 ? 27.369 -6.875 10.707 1.00 51.47 86 ILE A CA 1
ATOM 708 C C . ILE A 1 86 ? 26.387 -7.762 9.944 1.00 51.47 86 ILE A C 1
ATOM 710 O O . ILE A 1 86 ? 25.470 -7.244 9.303 1.00 51.47 86 ILE A O 1
ATOM 714 N N . SER A 1 87 ? 26.603 -9.080 9.967 1.00 50.50 87 SER A N 1
ATOM 715 C CA . SER A 1 87 ? 25.585 -10.034 9.541 1.00 50.50 87 SER A CA 1
ATOM 716 C C . SER A 1 87 ? 24.341 -9.729 10.358 1.00 50.50 87 SER A C 1
ATOM 718 O O . SER A 1 87 ? 24.337 -9.909 11.573 1.00 50.50 87 SER A O 1
ATOM 720 N N . ILE A 1 88 ? 23.329 -9.156 9.717 1.00 55.91 88 ILE A N 1
ATOM 721 C CA . ILE A 1 88 ? 22.090 -8.830 10.402 1.00 55.91 88 ILE A CA 1
ATOM 722 C C . ILE A 1 88 ? 21.462 -10.173 10.762 1.00 55.91 88 ILE A C 1
ATOM 724 O O . ILE A 1 88 ? 20.966 -10.880 9.883 1.00 55.91 88 ILE A O 1
ATOM 728 N N . ASP A 1 89 ? 21.549 -10.549 12.036 1.00 69.06 89 ASP A N 1
ATOM 729 C CA . ASP A 1 89 ? 20.924 -11.767 12.526 1.00 69.06 89 ASP A CA 1
ATOM 730 C C . ASP A 1 89 ? 19.428 -11.704 12.219 1.00 69.06 89 ASP A C 1
ATOM 732 O O . ASP A 1 89 ? 18.755 -10.696 12.457 1.00 69.06 89 ASP A O 1
ATOM 736 N N . SER A 1 90 ? 18.899 -12.793 11.660 1.00 63.69 90 SER A N 1
ATOM 737 C CA . SER A 1 90 ? 17.493 -12.873 11.236 1.00 63.69 90 SER A CA 1
ATOM 738 C C . SER A 1 90 ? 16.531 -12.606 12.405 1.00 63.69 90 SER A C 1
ATOM 740 O O . SER A 1 90 ? 15.427 -12.102 12.205 1.00 63.69 90 SER A O 1
ATOM 742 N N . THR A 1 91 ? 16.981 -12.866 13.634 1.00 64.44 91 THR A N 1
ATOM 743 C CA . THR A 1 91 ? 16.278 -12.585 14.890 1.00 64.44 91 THR A CA 1
ATOM 744 C C . THR A 1 91 ? 16.123 -11.085 15.162 1.00 64.44 91 THR A C 1
ATOM 746 O O . THR A 1 91 ? 15.052 -10.655 15.590 1.00 64.44 91 THR A O 1
ATOM 749 N N . LEU A 1 92 ? 17.127 -10.260 14.839 1.00 65.44 92 LEU A N 1
ATOM 750 C CA . LEU A 1 92 ? 17.053 -8.803 14.992 1.00 65.44 92 LEU A CA 1
ATOM 751 C C . LEU A 1 92 ? 16.054 -8.186 14.009 1.00 65.44 92 LEU A C 1
ATOM 753 O O . LEU A 1 92 ? 15.274 -7.319 14.395 1.00 65.44 92 LEU A O 1
ATOM 757 N N . ILE A 1 93 ? 16.018 -8.655 12.757 1.00 70.19 93 ILE A N 1
ATOM 758 C CA . ILE A 1 93 ? 15.046 -8.173 11.755 1.00 70.19 93 ILE A CA 1
ATOM 759 C C . ILE A 1 93 ? 13.617 -8.482 12.204 1.00 70.19 93 ILE A C 1
ATOM 761 O O . ILE A 1 93 ? 12.752 -7.607 12.148 1.00 70.19 93 ILE A O 1
ATOM 765 N N . LEU A 1 94 ? 13.375 -9.709 12.676 1.00 65.81 94 LEU A N 1
ATOM 766 C CA . LEU A 1 94 ? 12.069 -10.115 13.192 1.00 65.81 94 LEU A CA 1
ATOM 767 C C . LEU A 1 94 ? 11.661 -9.285 14.414 1.00 65.81 94 LEU A C 1
ATOM 769 O O . LEU A 1 94 ? 10.504 -8.879 14.503 1.00 65.81 94 LEU A O 1
ATOM 773 N N . PHE A 1 95 ? 12.604 -8.964 15.303 1.00 66.75 95 PHE A N 1
ATOM 774 C CA . PHE A 1 95 ? 12.361 -8.101 16.458 1.00 66.75 95 PHE A CA 1
ATOM 775 C C . PHE A 1 95 ? 11.961 -6.674 16.062 1.00 66.75 95 PHE A C 1
ATOM 777 O O . PHE A 1 95 ? 10.960 -6.156 16.559 1.00 66.75 95 PHE A O 1
ATOM 784 N N . TYR A 1 96 ? 12.691 -6.041 15.138 1.00 71.12 96 TYR A N 1
ATOM 785 C CA . TYR A 1 96 ? 12.342 -4.697 14.671 1.00 71.12 96 TYR A CA 1
ATOM 786 C C . TYR A 1 96 ? 10.989 -4.681 13.959 1.00 71.12 96 TYR A C 1
ATOM 788 O O . TYR A 1 96 ? 10.157 -3.825 14.255 1.00 71.12 96 TYR A O 1
ATOM 796 N N . LEU A 1 97 ? 10.731 -5.646 13.070 1.00 71.81 97 LEU A N 1
ATOM 797 C CA . LEU A 1 97 ? 9.443 -5.766 12.381 1.00 71.81 97 LEU A CA 1
ATOM 798 C C . LEU A 1 97 ? 8.299 -5.920 13.387 1.00 71.81 97 LEU A C 1
ATOM 800 O O . LEU A 1 97 ? 7.272 -5.258 13.255 1.00 71.81 97 LEU A O 1
ATOM 804 N N . PHE A 1 98 ? 8.502 -6.741 14.416 1.00 70.06 98 PHE A N 1
ATOM 805 C CA . PHE A 1 98 ? 7.543 -6.945 15.491 1.00 70.06 98 PHE A CA 1
ATOM 806 C C . PHE A 1 98 ? 7.240 -5.650 16.258 1.00 70.06 98 PHE A C 1
ATOM 808 O O . PHE A 1 98 ? 6.069 -5.331 16.462 1.00 70.06 98 PHE A O 1
ATOM 815 N N . ILE A 1 99 ? 8.267 -4.875 16.630 1.00 71.69 99 ILE A N 1
ATOM 816 C CA . ILE A 1 99 ? 8.092 -3.579 17.303 1.00 71.69 99 ILE A CA 1
ATOM 817 C C . ILE A 1 99 ? 7.297 -2.612 16.423 1.00 71.69 99 ILE A C 1
ATOM 819 O O . ILE A 1 99 ? 6.317 -2.032 16.889 1.00 71.69 99 ILE A O 1
ATOM 823 N N . TYR A 1 100 ? 7.681 -2.452 15.153 1.00 74.56 100 TYR A N 1
ATOM 824 C CA . TYR A 1 100 ? 6.989 -1.536 14.243 1.00 74.56 100 TYR A CA 1
ATOM 825 C C . TYR A 1 100 ? 5.536 -1.951 14.004 1.00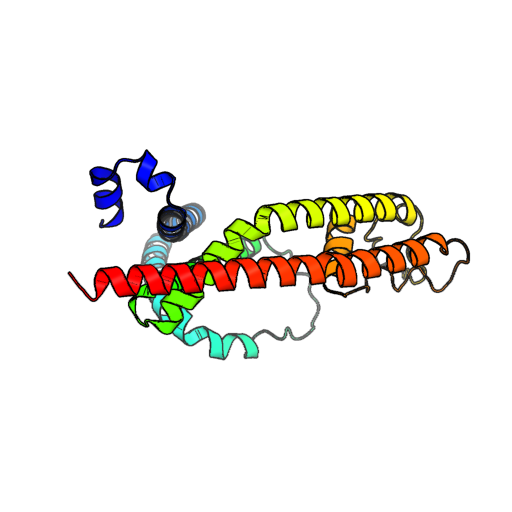 74.56 100 TYR A C 1
ATOM 827 O O . TYR A 1 100 ? 4.653 -1.095 13.991 1.00 74.56 100 TYR A O 1
ATOM 835 N N . LEU A 1 101 ? 5.270 -3.253 13.868 1.00 72.50 101 LEU A N 1
ATOM 836 C CA . LEU A 1 101 ? 3.917 -3.779 13.716 1.00 72.50 101 LEU A CA 1
ATOM 837 C C . LEU A 1 101 ? 3.077 -3.515 14.971 1.00 72.50 101 LEU A C 1
ATOM 839 O O . LEU A 1 101 ? 1.943 -3.059 14.858 1.00 72.50 101 LEU A O 1
ATOM 843 N N . PHE A 1 102 ? 3.637 -3.753 16.160 1.00 68.88 102 PHE A N 1
ATOM 844 C CA . PHE A 1 102 ? 2.956 -3.509 17.430 1.00 68.88 102 PHE A CA 1
ATOM 845 C C . PHE A 1 102 ? 2.612 -2.026 17.622 1.00 68.88 102 PHE A C 1
ATOM 847 O O . PHE A 1 102 ? 1.467 -1.696 17.925 1.00 68.88 102 PHE A O 1
ATOM 854 N N . ILE A 1 103 ? 3.573 -1.131 17.375 1.00 73.44 103 ILE A N 1
ATOM 855 C CA . ILE A 1 103 ? 3.362 0.322 17.425 1.00 73.44 103 ILE A CA 1
ATOM 856 C C . ILE A 1 103 ? 2.272 0.737 16.429 1.00 73.44 103 ILE A C 1
ATOM 858 O O . ILE A 1 103 ? 1.360 1.483 16.779 1.00 73.44 103 ILE A O 1
ATOM 862 N N . PHE A 1 104 ? 2.322 0.223 15.199 1.00 73.75 104 PHE A N 1
ATOM 863 C CA . PHE A 1 104 ? 1.321 0.514 14.177 1.00 73.75 104 PHE A CA 1
ATOM 864 C C . PHE A 1 104 ? -0.092 0.085 14.604 1.00 73.75 104 PHE A C 1
ATOM 866 O O . PHE A 1 104 ? -1.031 0.869 14.483 1.00 73.75 104 PHE A O 1
ATOM 873 N N . ILE A 1 105 ? -0.247 -1.123 15.156 1.00 72.00 105 ILE A N 1
ATOM 874 C CA . ILE A 1 105 ? -1.537 -1.616 15.663 1.00 72.00 105 ILE A CA 1
ATOM 875 C C . ILE A 1 105 ? -2.032 -0.754 16.825 1.00 72.00 105 ILE A C 1
ATOM 877 O O . ILE A 1 105 ? -3.215 -0.429 16.878 1.00 72.00 105 ILE A O 1
ATOM 881 N N . PHE A 1 106 ? -1.140 -0.328 17.720 1.00 70.12 106 PHE A N 1
ATOM 882 C CA . PHE A 1 106 ? -1.498 0.564 18.818 1.00 70.12 106 PHE A CA 1
ATOM 883 C C . PHE A 1 106 ? -2.031 1.913 18.310 1.00 70.12 106 PHE A C 1
ATOM 885 O O . PHE A 1 106 ? -3.078 2.369 18.767 1.00 70.12 106 PHE A O 1
ATOM 892 N N . TYR A 1 107 ? -1.386 2.524 17.308 1.00 70.75 107 TYR A N 1
ATOM 893 C CA . TYR A 1 107 ? -1.915 3.739 16.673 1.00 70.75 107 TYR A CA 1
ATOM 894 C C . TYR A 1 107 ? -3.268 3.507 15.989 1.00 70.75 107 TYR A C 1
ATOM 896 O O . TYR A 1 107 ? -4.123 4.390 16.036 1.00 70.75 107 TYR A O 1
ATOM 904 N N . LEU A 1 108 ? -3.498 2.333 15.390 1.00 70.00 108 LEU A N 1
ATOM 905 C CA . LEU A 1 108 ? -4.819 1.982 14.862 1.00 70.00 108 LEU A CA 1
ATOM 906 C C . LEU A 1 108 ? -5.863 1.873 15.979 1.00 70.00 108 LEU A C 1
ATOM 908 O O . LEU A 1 108 ? -6.972 2.368 15.812 1.00 70.00 108 LEU A O 1
ATOM 912 N N . GLN A 1 109 ? -5.508 1.312 17.133 1.00 70.12 109 GLN A N 1
ATOM 913 C CA . GLN A 1 109 ? -6.395 1.210 18.294 1.00 70.12 109 GLN A CA 1
ATOM 914 C C . GLN A 1 109 ? -6.691 2.583 18.927 1.00 70.12 109 GLN A C 1
ATOM 916 O O . GLN A 1 109 ? -7.781 2.813 19.445 1.00 70.12 109 GLN A O 1
ATOM 921 N N . LEU A 1 110 ? -5.780 3.558 18.809 1.00 67.06 110 LEU A N 1
ATOM 922 C CA . LEU A 1 110 ? -6.070 4.950 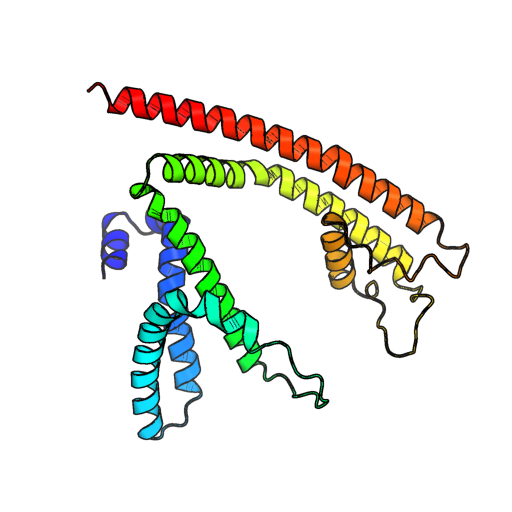19.177 1.00 67.06 110 LEU A CA 1
ATOM 923 C C . LEU A 1 110 ? -7.180 5.573 18.310 1.00 67.06 110 LEU A C 1
ATOM 925 O O . LEU A 1 110 ? -7.852 6.496 18.774 1.00 67.06 110 LEU A O 1
ATOM 929 N N . LEU A 1 111 ? -7.441 5.065 17.096 1.00 64.50 111 LEU A N 1
ATOM 930 C CA . LEU A 1 111 ? -8.590 5.502 16.287 1.00 64.50 111 LEU A CA 1
ATOM 931 C C . LEU A 1 111 ? -9.936 5.079 16.910 1.00 64.50 111 LEU A C 1
ATOM 933 O O . LEU A 1 111 ? -10.950 5.732 16.659 1.00 64.50 111 LEU A O 1
ATOM 937 N N . ASP A 1 112 ? -9.960 4.071 17.789 1.00 65.69 112 ASP A N 1
ATOM 938 C CA . ASP A 1 112 ? -11.160 3.680 18.545 1.00 65.69 112 ASP A CA 1
ATOM 939 C C . ASP A 1 112 ? -11.481 4.625 19.718 1.00 65.69 112 ASP A C 1
ATOM 941 O O . ASP A 1 112 ? -12.591 4.601 20.260 1.00 65.69 112 ASP A O 1
ATOM 945 N N . LEU A 1 113 ? -10.607 5.597 20.025 1.00 60.09 113 LEU A N 1
ATOM 946 C CA . LEU A 1 113 ? -10.916 6.721 20.928 1.00 60.09 113 LEU A CA 1
ATOM 947 C C . LEU A 1 113 ? -11.929 7.725 20.336 1.00 60.09 113 LEU A C 1
ATOM 949 O O . LEU A 1 113 ? -12.097 8.832 20.859 1.00 60.09 113 LEU A O 1
ATOM 953 N N . ARG A 1 114 ? -12.684 7.311 19.305 1.00 61.31 114 ARG A N 1
ATOM 954 C CA . ARG A 1 114 ? -13.866 7.958 18.701 1.00 61.31 114 ARG A CA 1
ATOM 955 C C . ARG A 1 114 ? -14.812 8.611 19.721 1.00 61.31 114 ARG A C 1
ATOM 957 O O . ARG A 1 114 ? -15.553 9.528 19.376 1.00 61.31 114 ARG A O 1
ATOM 964 N N . ILE A 1 115 ? -14.805 8.128 20.963 1.00 56.25 115 ILE A N 1
ATOM 965 C CA . ILE A 1 115 ? -15.686 8.518 22.069 1.00 56.25 115 ILE A CA 1
ATOM 966 C C . ILE A 1 115 ? -15.273 9.836 22.757 1.00 56.25 115 ILE A C 1
ATOM 968 O O . ILE A 1 115 ? -16.131 10.489 23.345 1.00 56.25 115 ILE A O 1
ATOM 972 N N . ILE A 1 116 ? -14.009 10.275 22.678 1.00 61.47 116 ILE A N 1
ATOM 973 C CA . ILE A 1 116 ? -13.531 11.403 23.507 1.00 61.47 116 ILE A CA 1
ATOM 974 C C . ILE A 1 116 ? -13.944 12.772 22.945 1.00 61.47 116 ILE A C 1
ATOM 976 O O . ILE A 1 116 ? -14.226 13.690 23.715 1.00 61.47 116 ILE A O 1
ATOM 980 N N . SER A 1 117 ? -14.029 12.942 21.619 1.00 63.19 117 SER A N 1
ATOM 981 C CA . SER A 1 117 ? -14.492 14.211 21.042 1.00 63.19 117 SER A CA 1
ATOM 982 C C . SER A 1 117 ? -15.416 14.027 19.842 1.00 63.19 117 SER A C 1
ATOM 984 O O . SER A 1 117 ? -15.163 13.244 18.926 1.00 63.19 117 SER A O 1
ATOM 986 N N . ARG A 1 118 ? -16.498 14.815 19.825 1.00 66.06 118 ARG A N 1
ATOM 987 C CA . ARG A 1 118 ? -17.518 14.791 18.766 1.00 66.06 118 ARG A CA 1
ATOM 988 C C . ARG A 1 118 ? -16.944 15.121 17.383 1.00 66.06 118 ARG A C 1
ATOM 990 O O . ARG A 1 118 ? -17.444 14.609 16.389 1.00 66.06 118 ARG A O 1
ATOM 997 N N . GLN A 1 119 ? -15.915 15.967 17.312 1.00 69.31 119 GLN A N 1
ATOM 998 C CA . GLN A 1 119 ? -15.283 16.358 16.048 1.00 69.31 119 GLN A CA 1
ATOM 999 C C . GLN A 1 119 ? -14.324 15.276 15.527 1.00 69.31 119 GLN A C 1
ATOM 1001 O O . GLN A 1 119 ? -14.408 14.929 14.349 1.00 69.31 119 GLN A O 1
ATOM 1006 N N . LEU A 1 120 ? -13.491 14.674 16.392 1.00 69.56 120 LEU A N 1
ATOM 1007 C CA . LEU A 1 120 ? -12.614 13.565 15.983 1.00 69.56 120 LEU A CA 1
ATOM 1008 C C . LEU A 1 120 ? -13.419 12.323 15.602 1.00 69.56 120 LEU A C 1
ATOM 1010 O O . LEU A 1 120 ? -13.081 11.658 14.630 1.00 69.56 120 LEU A O 1
ATOM 1014 N N . GLY A 1 121 ? -14.519 12.037 16.305 1.00 72.19 121 GLY A N 1
ATOM 1015 C CA . GLY A 1 121 ? -15.341 10.868 16.005 1.00 72.19 121 GLY A CA 1
ATOM 1016 C C . GLY A 1 121 ? -15.982 10.907 14.613 1.00 72.19 121 GLY A C 1
ATOM 1017 O O . GLY A 1 121 ? -16.024 9.883 13.933 1.00 72.19 121 GLY A O 1
ATOM 1018 N N . VAL A 1 122 ? -16.426 12.086 14.157 1.00 74.06 122 VAL A N 1
ATOM 1019 C CA . VAL A 1 122 ? -16.947 12.272 12.790 1.00 74.06 122 VAL A CA 1
ATOM 1020 C C . VAL A 1 122 ? -15.821 12.167 11.762 1.00 74.06 122 VAL A C 1
ATOM 1022 O O . VAL A 1 122 ? -16.000 11.503 10.747 1.00 74.06 122 VAL A O 1
ATOM 1025 N N . PHE A 1 123 ? -14.655 12.761 12.030 1.00 77.62 123 PHE A N 1
ATOM 1026 C CA . PHE A 1 123 ? -13.495 12.659 11.140 1.00 77.62 123 PHE A CA 1
ATOM 1027 C C . PHE A 1 123 ? -13.044 11.205 10.940 1.00 77.62 123 PHE A C 1
ATOM 1029 O O . PHE A 1 123 ? -12.875 10.763 9.807 1.00 77.62 123 PHE A O 1
ATOM 1036 N N . ILE A 1 124 ? -12.922 10.437 12.025 1.00 77.50 124 ILE A N 1
ATOM 1037 C CA . ILE A 1 124 ? -12.539 9.021 11.977 1.00 77.50 124 ILE A CA 1
ATOM 1038 C C . ILE A 1 124 ? -13.602 8.192 11.247 1.00 77.50 124 ILE A C 1
ATOM 1040 O O . ILE A 1 124 ? -13.256 7.337 10.437 1.00 77.50 124 ILE A O 1
ATOM 1044 N N . ALA A 1 125 ? -14.894 8.461 11.467 1.00 75.69 125 ALA A N 1
ATOM 1045 C CA . ALA A 1 125 ? -15.968 7.782 10.740 1.00 75.69 125 ALA A CA 1
ATOM 1046 C C . ALA A 1 125 ? -15.884 8.027 9.224 1.00 75.69 125 ALA A C 1
ATOM 1048 O O . ALA A 1 125 ? -15.999 7.081 8.448 1.00 75.69 125 ALA A O 1
ATOM 1049 N N . VAL A 1 126 ? -15.619 9.271 8.808 1.00 81.81 126 VAL A N 1
ATOM 1050 C CA . VAL A 1 126 ? -15.381 9.619 7.398 1.00 81.81 126 VAL A CA 1
ATOM 1051 C C . VAL A 1 126 ? -14.144 8.904 6.858 1.00 81.81 126 VAL A C 1
ATOM 1053 O O . VAL A 1 126 ? -14.187 8.377 5.752 1.00 81.81 126 VAL A O 1
ATOM 1056 N N . LEU A 1 127 ? -13.057 8.848 7.632 1.00 82.38 127 LEU A N 1
ATOM 1057 C CA . LEU A 1 127 ? -11.823 8.176 7.229 1.00 82.38 127 LEU A CA 1
ATOM 1058 C C . LEU A 1 127 ? -12.032 6.669 7.021 1.00 82.38 127 LEU A C 1
ATOM 1060 O O . LEU A 1 127 ? -11.566 6.118 6.028 1.00 82.38 127 LEU A O 1
ATOM 1064 N N . ILE A 1 128 ? -12.756 6.004 7.923 1.00 81.31 128 ILE A N 1
ATOM 1065 C CA . ILE A 1 128 ? -13.074 4.575 7.805 1.00 81.31 128 ILE A CA 1
ATOM 1066 C C . ILE A 1 128 ? -13.939 4.320 6.572 1.00 81.31 128 ILE A C 1
ATOM 1068 O O . ILE A 1 128 ? -13.683 3.372 5.831 1.00 81.31 128 ILE A O 1
ATOM 1072 N N . GLU A 1 129 ? -14.956 5.150 6.342 1.00 84.38 129 GLU A N 1
ATOM 1073 C CA . GLU A 1 129 ? -15.827 4.986 5.179 1.00 84.38 129 GLU A CA 1
ATOM 1074 C C . GLU A 1 129 ? -15.059 5.225 3.877 1.00 84.38 129 GLU A C 1
ATOM 1076 O O . GLU A 1 129 ? -15.152 4.440 2.935 1.00 84.38 129 GLU A O 1
ATOM 1081 N N . PHE A 1 130 ? -14.174 6.221 3.872 1.00 85.62 130 PHE A N 1
ATOM 1082 C CA . PHE A 1 130 ? -13.252 6.463 2.773 1.00 85.62 130 PHE A CA 1
ATOM 1083 C C . PHE A 1 130 ? -12.341 5.258 2.497 1.00 85.62 130 PHE A C 1
ATOM 1085 O O . PHE A 1 130 ? -12.199 4.851 1.345 1.00 85.62 130 PHE A O 1
ATOM 1092 N N . LEU A 1 131 ? -11.775 4.624 3.530 1.00 84.19 131 LEU A N 1
ATOM 1093 C CA . LEU A 1 131 ? -10.948 3.420 3.376 1.00 84.19 131 LEU A CA 1
ATOM 1094 C C . LEU A 1 131 ? -11.725 2.214 2.815 1.00 84.19 131 LEU A C 1
ATOM 1096 O O . LEU A 1 131 ? -11.127 1.341 2.183 1.00 84.19 131 LEU A O 1
ATOM 1100 N N . LYS A 1 132 ? -13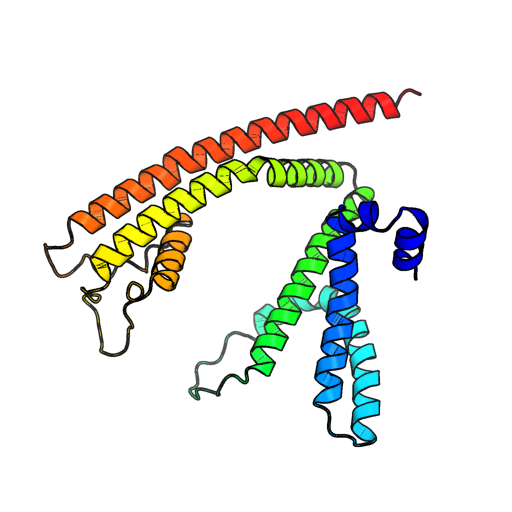.047 2.139 3.001 1.00 84.62 132 LYS A N 1
ATOM 1101 C CA . LYS A 1 132 ? -13.870 1.090 2.371 1.00 84.62 132 LYS A CA 1
ATOM 1102 C C . LYS A 1 132 ? -14.132 1.376 0.898 1.00 84.62 132 LYS A C 1
ATOM 1104 O O . LYS A 1 132 ? -14.094 0.441 0.091 1.00 84.62 132 LYS A O 1
ATOM 1109 N N . GLU A 1 133 ? -14.380 2.638 0.571 1.00 88.44 133 GLU A N 1
ATOM 1110 C CA . GLU A 1 133 ? -14.720 3.108 -0.775 1.00 88.44 133 GLU A CA 1
ATOM 1111 C C . GLU A 1 133 ? -13.493 3.255 -1.688 1.00 88.44 133 GLU A C 1
ATOM 1113 O O . GLU A 1 133 ? -13.604 3.152 -2.908 1.00 88.44 133 GLU A O 1
ATOM 1118 N N . ILE A 1 134 ? -12.283 3.387 -1.131 1.00 90.12 134 ILE A N 1
ATOM 1119 C CA . ILE A 1 134 ? -11.041 3.436 -1.922 1.00 90.12 134 ILE A CA 1
ATOM 1120 C C . ILE A 1 134 ? -10.640 2.066 -2.509 1.00 90.12 134 ILE A C 1
ATOM 1122 O O . ILE A 1 134 ? -9.786 1.992 -3.390 1.00 90.12 134 ILE A O 1
ATOM 1126 N N . ARG A 1 135 ? -11.245 0.954 -2.071 1.00 87.19 135 ARG A N 1
ATOM 1127 C CA . ARG A 1 135 ? -10.898 -0.406 -2.539 1.00 87.19 135 ARG A CA 1
ATOM 1128 C C . ARG A 1 135 ? -10.929 -0.582 -4.070 1.00 87.19 135 ARG A C 1
ATOM 1130 O O . ARG A 1 135 ? -9.923 -1.045 -4.610 1.00 87.19 135 ARG A O 1
ATOM 1137 N N . PRO A 1 136 ? -12.009 -0.226 -4.796 1.00 88.06 136 PRO A N 1
ATOM 1138 C CA . PRO A 1 136 ? -12.017 -0.295 -6.259 1.00 88.06 136 PRO A CA 1
ATOM 1139 C C . PRO A 1 136 ? -10.954 0.607 -6.903 1.00 88.06 136 PRO A C 1
ATOM 1141 O O . PRO A 1 136 ? -10.347 0.213 -7.897 1.00 88.06 136 PRO A O 1
ATOM 1144 N N . PHE A 1 137 ? -10.671 1.777 -6.320 1.00 89.06 137 PHE A N 1
ATOM 1145 C CA . PHE A 1 137 ? -9.596 2.655 -6.787 1.00 89.06 137 PHE A CA 1
ATOM 1146 C C . PHE A 1 137 ? -8.219 1.985 -6.658 1.00 89.06 137 PHE A C 1
ATOM 1148 O O . PHE A 1 137 ? -7.452 1.970 -7.621 1.00 89.06 137 PHE A O 1
ATOM 1155 N N . LEU A 1 138 ? -7.924 1.370 -5.506 1.00 90.00 138 LEU A N 1
ATOM 1156 C CA . LEU A 1 138 ? -6.668 0.647 -5.286 1.00 90.00 138 LEU A CA 1
ATOM 1157 C C . LEU A 1 138 ? -6.497 -0.511 -6.271 1.00 90.00 138 LEU A C 1
ATOM 1159 O O . LEU A 1 138 ? -5.396 -0.723 -6.767 1.00 90.00 138 LEU A O 1
ATOM 1163 N N . PHE A 1 139 ? -7.572 -1.229 -6.602 1.00 90.69 139 PHE A N 1
ATOM 1164 C CA . PHE A 1 139 ? -7.517 -2.295 -7.602 1.00 90.69 139 PHE A CA 1
ATOM 1165 C C . PHE A 1 139 ? -7.070 -1.774 -8.979 1.00 90.69 139 PHE A C 1
ATOM 1167 O O . PHE A 1 139 ? -6.189 -2.362 -9.607 1.00 90.69 139 PHE A O 1
ATOM 1174 N N . VAL A 1 140 ? -7.622 -0.639 -9.424 1.00 91.12 140 VAL A N 1
ATOM 1175 C CA . VAL A 1 140 ? -7.222 0.008 -10.685 1.00 91.12 140 VAL A CA 1
ATOM 1176 C C . VAL A 1 140 ? -5.773 0.499 -10.621 1.00 91.12 140 VAL A C 1
ATOM 1178 O O . VAL A 1 140 ? -5.012 0.269 -11.561 1.00 91.12 140 VAL A O 1
ATOM 1181 N N . LEU A 1 141 ? -5.363 1.114 -9.506 1.00 90.75 141 LEU A N 1
ATOM 1182 C CA . LEU A 1 141 ? -3.981 1.548 -9.286 1.00 90.75 141 LEU A CA 1
ATOM 1183 C C . LEU A 1 141 ? -3.000 0.370 -9.386 1.00 90.75 141 LEU A C 1
ATOM 1185 O O . LEU A 1 141 ? -2.026 0.452 -10.130 1.00 90.75 141 LEU A O 1
ATOM 1189 N N . PHE A 1 142 ? -3.272 -0.743 -8.697 1.00 92.19 142 PHE A N 1
ATOM 1190 C CA . PHE A 1 142 ? -2.430 -1.940 -8.757 1.00 92.19 142 PHE A CA 1
ATOM 1191 C C . PHE A 1 142 ? -2.361 -2.534 -10.166 1.00 92.19 142 PHE A C 1
ATOM 1193 O O . PHE A 1 142 ? -1.287 -2.966 -10.583 1.00 92.19 142 PHE A O 1
ATOM 1200 N N . ALA A 1 143 ? -3.462 -2.526 -10.922 1.00 93.69 143 ALA A N 1
ATOM 1201 C CA . ALA A 1 143 ? -3.464 -2.988 -12.308 1.00 93.69 143 ALA A CA 1
ATOM 1202 C C . ALA A 1 143 ? -2.565 -2.118 -13.207 1.00 93.69 143 ALA A C 1
ATOM 1204 O O . ALA A 1 143 ? -1.782 -2.653 -13.995 1.00 93.69 143 ALA A O 1
ATOM 1205 N N . ILE A 1 144 ? -2.624 -0.790 -13.056 1.00 93.19 144 ILE A N 1
ATOM 1206 C CA . ILE A 1 144 ? -1.774 0.154 -13.799 1.00 93.19 144 ILE A CA 1
ATOM 1207 C C . ILE A 1 144 ? -0.304 -0.035 -13.412 1.00 93.19 144 ILE A C 1
ATOM 1209 O O . ILE A 1 144 ? 0.538 -0.254 -14.282 1.00 93.19 144 ILE A O 1
ATOM 1213 N N . VAL A 1 145 ? 0.007 -0.014 -12.113 1.00 94.62 145 VAL A N 1
ATOM 1214 C CA . VAL A 1 145 ? 1.371 -0.211 -11.598 1.00 94.62 145 VAL A CA 1
ATOM 1215 C C . VAL A 1 145 ? 1.937 -1.554 -12.066 1.00 94.62 145 VAL A C 1
ATOM 1217 O O . VAL A 1 145 ? 3.066 -1.604 -12.546 1.00 94.62 145 VAL A O 1
ATOM 1220 N N . GLY A 1 146 ? 1.148 -2.630 -12.010 1.00 95.00 146 GLY A N 1
ATOM 1221 C CA . GLY A 1 146 ? 1.553 -3.954 -12.481 1.00 95.00 146 GLY A CA 1
ATOM 1222 C C . GLY A 1 146 ? 1.844 -4.002 -13.984 1.00 95.00 146 GLY A C 1
ATOM 1223 O O . GLY A 1 146 ? 2.850 -4.583 -14.393 1.00 95.00 146 GLY A O 1
ATOM 1224 N N . ALA A 1 147 ? 1.015 -3.356 -14.809 1.00 95.06 147 ALA A N 1
ATOM 1225 C CA . ALA A 1 147 ? 1.224 -3.289 -16.256 1.00 95.06 147 ALA A CA 1
ATOM 1226 C C . ALA A 1 147 ? 2.518 -2.540 -16.620 1.00 95.06 147 ALA A C 1
ATOM 1228 O O . ALA A 1 147 ? 3.311 -3.027 -17.430 1.00 95.06 147 ALA A O 1
ATOM 1229 N N . PHE A 1 148 ? 2.770 -1.391 -15.984 1.00 93.81 148 PHE A N 1
ATOM 1230 C CA . PHE A 1 148 ? 3.992 -0.612 -16.204 1.00 93.81 148 PHE A CA 1
ATOM 1231 C C . PHE A 1 148 ? 5.237 -1.297 -15.632 1.00 93.81 148 PHE A C 1
ATOM 1233 O O . PHE A 1 148 ? 6.280 -1.292 -16.284 1.00 93.81 148 PHE A O 1
ATOM 1240 N N . ALA A 1 149 ? 5.132 -1.951 -14.472 1.00 94.88 149 ALA A N 1
ATOM 1241 C CA . ALA A 1 149 ? 6.213 -2.761 -13.913 1.00 94.88 149 ALA A CA 1
ATOM 1242 C C . ALA A 1 149 ? 6.610 -3.890 -14.864 1.00 94.88 149 ALA A C 1
ATOM 1244 O O . ALA A 1 149 ? 7.791 -4.079 -15.140 1.00 94.88 149 ALA A O 1
ATOM 1245 N N . HIS A 1 150 ? 5.629 -4.591 -15.437 1.00 94.88 150 HIS A N 1
ATOM 1246 C CA . HIS A 1 150 ? 5.883 -5.640 -16.419 1.00 94.88 150 HIS A CA 1
ATOM 1247 C C . HIS A 1 150 ? 6.549 -5.093 -17.694 1.00 94.88 150 HIS A C 1
ATOM 1249 O O . HIS A 1 150 ? 7.523 -5.671 -18.176 1.00 94.88 150 HIS A O 1
ATOM 1255 N N . ALA A 1 151 ? 6.075 -3.957 -18.219 1.00 92.94 151 ALA A N 1
ATOM 1256 C CA . ALA A 1 151 ? 6.665 -3.314 -19.394 1.00 92.94 151 ALA A CA 1
ATOM 1257 C C . ALA A 1 151 ? 8.123 -2.877 -19.156 1.00 92.94 151 ALA A C 1
ATOM 1259 O O . ALA A 1 151 ? 8.995 -3.160 -19.979 1.00 92.94 151 ALA A O 1
ATOM 1260 N N . LEU A 1 152 ? 8.408 -2.242 -18.013 1.00 90.12 152 LEU A N 1
ATOM 1261 C CA . LEU A 1 152 ? 9.761 -1.809 -17.650 1.00 90.12 152 LEU A CA 1
ATOM 1262 C C . LEU A 1 152 ? 10.685 -2.983 -17.333 1.00 90.12 152 LEU A C 1
ATOM 1264 O O . LEU A 1 152 ? 11.848 -2.959 -17.729 1.00 90.12 152 LEU A O 1
ATOM 1268 N N . HIS A 1 153 ? 10.173 -4.035 -16.690 1.00 91.25 153 HIS A N 1
ATOM 1269 C CA . HIS A 1 153 ? 10.922 -5.270 -16.483 1.00 91.25 153 HIS A CA 1
ATOM 1270 C C . HIS A 1 153 ? 11.392 -5.849 -17.821 1.00 91.25 153 HIS A C 1
ATOM 1272 O O . HIS A 1 153 ? 12.574 -6.134 -17.983 1.00 91.25 153 HIS A O 1
ATOM 1278 N N . LEU A 1 154 ? 10.508 -5.958 -18.817 1.00 90.62 154 LEU A N 1
ATOM 1279 C CA . LEU A 1 154 ? 10.886 -6.460 -20.141 1.00 90.62 154 LEU A CA 1
ATOM 1280 C C . LEU A 1 154 ? 11.894 -5.551 -20.860 1.00 90.62 154 LEU A C 1
ATOM 1282 O O . LEU A 1 154 ? 12.823 -6.056 -21.489 1.00 90.62 154 LEU A O 1
ATOM 1286 N N . LEU A 1 155 ? 11.734 -4.230 -20.754 1.00 87.38 155 LEU A N 1
ATOM 1287 C CA . LEU A 1 155 ? 12.586 -3.261 -21.446 1.00 87.38 155 LEU A CA 1
ATOM 1288 C C . LEU A 1 155 ? 14.000 -3.162 -20.840 1.00 87.38 155 LEU A C 1
ATOM 1290 O O . LEU A 1 155 ? 14.981 -3.015 -21.573 1.00 87.38 155 LEU A O 1
ATOM 1294 N N . LEU A 1 156 ? 14.115 -3.241 -19.510 1.00 86.50 156 LEU A N 1
ATOM 1295 C CA . LEU A 1 156 ? 15.344 -2.926 -18.769 1.00 86.50 156 LEU A CA 1
ATOM 1296 C C . LEU A 1 156 ? 16.061 -4.155 -18.187 1.00 86.50 156 LEU A C 1
ATOM 1298 O O . LEU A 1 156 ? 17.201 -4.045 -17.740 1.00 86.50 156 LEU A O 1
ATOM 1302 N N . ARG A 1 157 ? 15.462 -5.354 -18.223 1.00 85.75 157 ARG A N 1
ATOM 1303 C CA . ARG A 1 157 ? 16.085 -6.572 -17.665 1.00 85.75 157 ARG A CA 1
ATOM 1304 C C . ARG A 1 157 ? 17.449 -6.898 -18.273 1.00 85.75 157 ARG A C 1
ATOM 1306 O O . ARG A 1 157 ? 18.344 -7.326 -17.549 1.00 85.75 157 ARG A O 1
ATOM 1313 N N . TYR A 1 158 ? 17.607 -6.705 -19.581 1.00 82.06 158 TYR A N 1
ATOM 1314 C CA . TYR A 1 158 ? 18.843 -7.027 -20.309 1.00 82.06 158 TYR A CA 1
ATOM 1315 C C . TYR A 1 158 ? 19.749 -5.815 -20.554 1.00 82.06 158 TYR A C 1
ATOM 1317 O O . TYR A 1 158 ? 20.839 -5.972 -21.095 1.00 82.06 158 TYR A O 1
ATOM 1325 N N . ASN A 1 159 ? 19.318 -4.623 -20.139 1.00 78.00 159 ASN A N 1
ATOM 1326 C CA . ASN A 1 159 ? 20.012 -3.366 -20.393 1.00 78.00 159 ASN A CA 1
ATOM 1327 C C . ASN A 1 159 ? 20.363 -2.721 -19.046 1.00 78.00 159 ASN A C 1
ATOM 1329 O O . ASN A 1 159 ? 19.497 -2.073 -18.470 1.00 78.00 159 ASN A O 1
ATOM 1333 N N . PRO A 1 160 ? 21.571 -2.929 -18.494 1.00 74.00 160 PRO A N 1
ATOM 1334 C CA . PRO A 1 160 ? 21.956 -2.339 -17.212 1.00 74.00 160 PRO A CA 1
ATOM 1335 C C . PRO A 1 160 ? 22.096 -0.802 -17.295 1.00 74.00 160 PRO A C 1
ATOM 1337 O O . PRO A 1 160 ? 22.285 -0.256 -18.387 1.00 74.00 160 PRO A O 1
ATOM 1340 N N . PRO A 1 161 ? 22.013 -0.093 -16.152 1.00 73.94 161 PRO A N 1
ATOM 1341 C CA . PRO A 1 161 ? 22.099 1.365 -16.105 1.00 73.94 161 PRO A CA 1
ATOM 1342 C C . PRO A 1 161 ? 23.465 1.871 -16.582 1.00 73.94 161 PRO A C 1
ATOM 1344 O O . PRO A 1 161 ? 24.496 1.223 -16.403 1.00 73.94 161 PRO A O 1
ATOM 1347 N N . SER A 1 162 ? 23.474 3.059 -17.185 1.00 65.62 162 SER A N 1
ATOM 1348 C CA . SER A 1 162 ? 24.649 3.613 -17.876 1.00 65.62 162 SER A CA 1
ATOM 1349 C C . SER A 1 162 ? 25.807 4.019 -16.955 1.00 65.62 162 SER A C 1
ATOM 1351 O O . SER A 1 162 ? 26.957 4.069 -17.384 1.00 65.62 162 SER A O 1
ATOM 1353 N N . SER A 1 163 ? 25.512 4.257 -15.680 1.00 57.56 163 SER A N 1
ATOM 1354 C CA . SER A 1 163 ? 26.456 4.600 -14.617 1.00 57.56 163 SER A CA 1
ATOM 1355 C C . SER A 1 163 ? 26.882 3.393 -13.779 1.00 57.56 163 SER A C 1
ATOM 1357 O O . SER A 1 163 ? 27.322 3.577 -12.646 1.00 57.56 163 SER A O 1
ATOM 1359 N N . ALA A 1 164 ? 26.773 2.170 -14.315 1.00 53.69 164 ALA A N 1
ATOM 1360 C CA . ALA A 1 164 ? 27.214 0.956 -13.638 1.00 53.69 164 ALA A CA 1
ATOM 1361 C C . ALA A 1 164 ? 28.736 0.974 -13.392 1.00 53.69 164 ALA A C 1
ATOM 1363 O O . ALA A 1 164 ? 29.524 0.321 -14.076 1.00 53.69 164 ALA A O 1
ATOM 1364 N N . ALA A 1 165 ? 29.156 1.667 -12.332 1.00 53.16 165 ALA A N 1
ATOM 1365 C CA . ALA A 1 165 ? 30.194 1.136 -11.475 1.00 53.16 165 ALA A CA 1
ATOM 1366 C C . ALA A 1 165 ? 29.800 -0.322 -11.163 1.00 53.16 165 ALA A C 1
ATOM 1368 O O . ALA A 1 165 ? 28.611 -0.594 -10.970 1.00 53.16 165 ALA A O 1
ATOM 1369 N N . PRO A 1 166 ? 30.751 -1.266 -11.097 1.00 57.16 166 PRO A N 1
ATOM 1370 C CA . PRO A 1 166 ? 30.477 -2.702 -10.933 1.00 57.16 166 PRO A CA 1
ATOM 1371 C C . PRO A 1 166 ? 29.688 -3.081 -9.658 1.00 57.16 166 PRO A C 1
ATOM 1373 O O . PRO A 1 166 ? 29.460 -4.258 -9.397 1.00 57.16 166 PRO A O 1
ATOM 1376 N N . THR A 1 167 ? 29.282 -2.099 -8.855 1.00 58.12 167 THR A N 1
ATOM 1377 C CA . THR A 1 167 ? 28.619 -2.207 -7.559 1.00 58.12 167 THR A CA 1
ATOM 1378 C C . THR A 1 167 ? 27.124 -1.868 -7.553 1.00 58.12 167 THR A C 1
ATOM 1380 O O . THR A 1 167 ? 26.494 -2.147 -6.537 1.00 58.12 167 THR A O 1
ATOM 1383 N N . GLU A 1 168 ? 26.528 -1.295 -8.611 1.00 64.81 168 GLU A N 1
ATOM 1384 C CA . GLU A 1 168 ? 25.079 -1.002 -8.621 1.00 64.81 168 GLU A CA 1
ATOM 1385 C C . GLU A 1 168 ? 24.269 -2.101 -9.340 1.00 64.81 168 GLU A C 1
ATOM 1387 O O . GLU A 1 168 ? 24.366 -2.247 -10.562 1.00 64.81 168 GLU A O 1
ATOM 1392 N N . PRO A 1 169 ? 23.468 -2.903 -8.612 1.00 73.81 169 PRO A N 1
ATOM 1393 C CA . PRO A 1 169 ? 22.678 -3.973 -9.210 1.00 73.81 169 PRO A CA 1
ATOM 1394 C C . PRO A 1 169 ? 21.519 -3.421 -10.054 1.00 73.81 169 PRO A C 1
ATOM 1396 O O . PRO A 1 169 ? 20.855 -2.456 -9.679 1.00 73.81 169 PRO A O 1
ATOM 1399 N N . ASN A 1 170 ? 21.221 -4.077 -11.183 1.00 81.88 170 ASN A N 1
ATOM 1400 C CA . ASN A 1 170 ? 20.069 -3.730 -12.020 1.00 81.88 170 ASN A CA 1
ATOM 1401 C C . ASN A 1 170 ? 18.751 -3.988 -11.262 1.00 81.88 170 ASN A C 1
ATOM 1403 O O . ASN A 1 170 ? 18.350 -5.140 -11.060 1.00 81.88 170 ASN A O 1
ATOM 1407 N N . VAL A 1 171 ? 18.054 -2.909 -10.898 1.00 84.94 171 VAL A N 1
ATOM 1408 C CA . VAL A 1 171 ? 16.779 -2.933 -10.160 1.00 84.94 171 VAL A CA 1
ATOM 1409 C C . VAL A 1 171 ? 15.639 -3.573 -10.970 1.00 84.94 171 VAL A C 1
ATOM 1411 O O . VAL A 1 171 ? 14.690 -4.090 -10.391 1.00 84.94 171 VAL A O 1
ATOM 1414 N N . TYR A 1 172 ? 15.743 -3.657 -12.297 1.00 88.12 172 TYR A N 1
ATOM 1415 C CA . TYR A 1 172 ? 14.740 -4.303 -13.158 1.00 88.12 172 TYR A CA 1
ATOM 1416 C C . TYR A 1 172 ? 15.070 -5.758 -13.497 1.00 88.12 172 TYR A C 1
ATOM 1418 O O . TYR A 1 172 ? 14.377 -6.371 -14.307 1.00 88.12 172 TYR A O 1
ATOM 1426 N N . SER A 1 173 ? 16.097 -6.346 -12.876 1.00 87.00 173 SER A N 1
ATOM 1427 C CA . SER A 1 173 ? 16.468 -7.752 -13.092 1.00 87.00 173 SER A CA 1
ATOM 1428 C C . SER A 1 173 ? 15.418 -8.751 -12.587 1.00 87.00 173 SER A C 1
ATOM 1430 O O . SER A 1 173 ? 15.278 -9.830 -13.167 1.00 87.00 173 SER A O 1
ATOM 1432 N N . SER A 1 174 ? 14.646 -8.386 -11.558 1.00 90.69 174 SER A N 1
ATOM 1433 C CA . SER A 1 174 ? 13.528 -9.162 -11.016 1.00 90.69 174 SER A CA 1
ATOM 1434 C C . SER A 1 174 ? 12.212 -8.399 -11.165 1.00 90.69 174 SER A C 1
ATOM 1436 O O . SER A 1 174 ? 12.169 -7.172 -11.068 1.00 90.69 174 SER A O 1
ATOM 1438 N N . PHE A 1 175 ? 11.115 -9.129 -11.378 1.00 91.38 175 PHE A N 1
ATOM 1439 C CA . PHE A 1 175 ? 9.788 -8.522 -11.462 1.00 91.38 175 PHE A CA 1
ATOM 1440 C C . PHE A 1 175 ? 9.398 -7.839 -10.142 1.00 91.38 175 PHE A C 1
ATOM 1442 O O . PHE A 1 175 ? 8.855 -6.740 -10.154 1.00 91.38 175 PHE A O 1
ATOM 1449 N N . VAL A 1 176 ? 9.741 -8.433 -8.996 1.00 91.31 176 VAL A N 1
ATOM 1450 C CA . VAL A 1 176 ? 9.407 -7.869 -7.676 1.00 91.31 176 VAL A CA 1
ATOM 1451 C C . VAL A 1 176 ? 10.088 -6.518 -7.469 1.00 91.31 176 VAL A C 1
ATOM 1453 O O . VAL A 1 176 ? 9.443 -5.558 -7.063 1.00 91.31 176 VAL A O 1
ATOM 1456 N N . THR A 1 177 ? 11.373 -6.413 -7.806 1.00 89.19 177 THR A N 1
ATOM 1457 C CA . THR A 1 177 ? 12.118 -5.156 -7.676 1.00 89.19 177 THR A CA 1
ATOM 1458 C C . THR A 1 177 ? 11.628 -4.112 -8.680 1.00 89.19 177 THR A C 1
ATOM 1460 O O . THR A 1 177 ? 11.500 -2.948 -8.314 1.00 89.19 177 THR A O 1
ATOM 1463 N N . SER A 1 178 ? 11.233 -4.527 -9.892 1.00 91.56 178 SER A N 1
ATOM 1464 C CA . SER A 1 178 ? 10.588 -3.628 -10.859 1.00 91.56 178 SER A CA 1
ATOM 1465 C C . SER A 1 178 ? 9.230 -3.107 -10.377 1.00 91.56 178 SER A C 1
ATOM 1467 O O . SER A 1 178 ? 8.927 -1.929 -10.554 1.00 91.56 178 SER A O 1
ATOM 1469 N N . LEU A 1 179 ? 8.433 -3.953 -9.716 1.00 94.38 179 LEU A N 1
ATOM 1470 C CA . LEU A 1 179 ? 7.137 -3.577 -9.160 1.00 94.38 179 LEU A CA 1
ATOM 1471 C C . LEU A 1 179 ? 7.307 -2.550 -8.041 1.00 94.38 179 LEU A C 1
ATOM 1473 O O . LEU A 1 179 ? 6.602 -1.544 -8.028 1.00 94.38 179 LEU A O 1
ATOM 1477 N N . THR A 1 180 ? 8.283 -2.761 -7.156 1.00 91.81 180 THR A N 1
ATOM 1478 C CA . THR A 1 180 ? 8.634 -1.797 -6.107 1.00 91.81 180 THR A CA 1
ATOM 1479 C C . THR A 1 180 ? 9.079 -0.459 -6.697 1.00 91.81 180 THR A C 1
ATOM 1481 O O . THR A 1 180 ? 8.648 0.585 -6.215 1.00 91.81 180 THR A O 1
ATOM 1484 N N . SER A 1 181 ? 9.884 -0.458 -7.766 1.00 90.12 181 SER A N 1
ATOM 1485 C CA . SER A 1 181 ? 10.285 0.785 -8.436 1.00 90.12 181 SER A CA 1
ATOM 1486 C C . SER A 1 181 ? 9.092 1.547 -9.012 1.00 90.12 181 SER A C 1
ATOM 1488 O O . SER A 1 181 ? 8.956 2.735 -8.748 1.00 90.12 181 SER A O 1
ATOM 1490 N N . VAL A 1 182 ? 8.179 0.881 -9.727 1.00 92.75 182 VAL A N 1
ATOM 1491 C CA . VAL A 1 182 ? 6.990 1.548 -10.298 1.00 92.75 182 VAL A CA 1
ATOM 1492 C C . VAL A 1 182 ? 5.991 1.981 -9.222 1.00 92.75 182 VAL A C 1
ATOM 1494 O O . VAL A 1 182 ? 5.333 3.014 -9.354 1.00 92.75 182 VAL A O 1
ATOM 1497 N N . TRP A 1 183 ? 5.898 1.243 -8.116 1.00 92.38 183 TRP A N 1
ATOM 1498 C CA . TRP A 1 183 ? 5.139 1.686 -6.949 1.00 92.38 183 TRP A CA 1
ATOM 1499 C C . TRP A 1 183 ? 5.677 3.018 -6.413 1.00 92.38 183 TRP A C 1
ATOM 1501 O O . TRP A 1 183 ? 4.915 3.967 -6.241 1.00 92.38 183 TRP A O 1
ATOM 1511 N N . ILE A 1 184 ? 6.997 3.126 -6.243 1.00 89.88 184 ILE A N 1
ATOM 1512 C CA . ILE A 1 184 ? 7.668 4.356 -5.803 1.00 89.88 184 ILE A CA 1
ATOM 1513 C C . ILE A 1 184 ? 7.487 5.495 -6.827 1.00 89.88 184 ILE A C 1
ATOM 1515 O O . ILE A 1 184 ? 7.292 6.646 -6.432 1.00 89.88 184 ILE A O 1
ATOM 1519 N N . PHE A 1 185 ? 7.413 5.185 -8.128 1.00 89.94 185 PHE A N 1
ATOM 1520 C CA . PHE A 1 185 ? 7.136 6.184 -9.175 1.00 89.94 185 PHE A CA 1
ATOM 1521 C C . PHE A 1 185 ? 5.767 6.838 -8.998 1.00 89.94 185 PHE A C 1
ATOM 1523 O O . PHE A 1 185 ? 5.602 8.012 -9.320 1.00 89.94 185 PHE A O 1
ATOM 1530 N N . SER A 1 186 ? 4.788 6.112 -8.450 1.00 87.88 186 SER A N 1
ATOM 1531 C CA . SER A 1 186 ? 3.450 6.658 -8.170 1.00 87.88 186 SER A CA 1
ATOM 1532 C C . SER A 1 186 ? 3.487 7.792 -7.139 1.00 87.88 186 SER A C 1
ATOM 1534 O O . SER A 1 186 ? 2.587 8.626 -7.111 1.00 87.88 186 SER A O 1
ATOM 1536 N N . VAL A 1 187 ? 4.535 7.834 -6.309 1.00 88.12 187 VAL A N 1
ATOM 1537 C CA . VAL A 1 187 ? 4.782 8.875 -5.299 1.00 88.12 187 VAL A CA 1
ATOM 1538 C C . VAL A 1 187 ? 5.707 9.982 -5.842 1.00 88.12 187 VAL A C 1
ATOM 1540 O O . VAL A 1 187 ? 5.918 10.995 -5.182 1.00 88.12 187 VAL A O 1
ATOM 1543 N N . GLY A 1 188 ? 6.217 9.838 -7.071 1.00 85.69 188 GLY A N 1
ATOM 1544 C CA . GLY A 1 188 ? 7.012 10.853 -7.769 1.00 85.69 188 GLY A CA 1
ATOM 1545 C C . GLY A 1 188 ? 8.531 10.732 -7.611 1.00 85.69 188 GLY A C 1
ATOM 1546 O O . GLY A 1 188 ? 9.247 11.638 -8.033 1.00 85.69 188 GLY A O 1
ATOM 1547 N N . ASP A 1 189 ? 9.041 9.642 -7.032 1.00 88.06 189 ASP A N 1
ATOM 1548 C CA . ASP A 1 189 ? 10.481 9.363 -7.008 1.00 88.06 189 ASP A CA 1
ATOM 1549 C C . ASP A 1 189 ? 10.872 8.509 -8.223 1.00 88.06 189 ASP A C 1
ATOM 1551 O O . ASP A 1 189 ? 10.475 7.354 -8.329 1.00 88.06 189 ASP A O 1
ATOM 1555 N N . TYR A 1 190 ? 11.677 9.075 -9.127 1.00 86.06 190 TYR A N 1
ATOM 1556 C CA . TYR A 1 190 ? 12.111 8.447 -10.382 1.00 86.06 190 TYR A CA 1
ATOM 1557 C C . TYR A 1 190 ? 13.587 8.024 -10.382 1.00 86.06 190 TYR A C 1
ATOM 1559 O O . TYR A 1 190 ? 14.159 7.744 -11.440 1.00 86.06 190 TYR A O 1
ATOM 1567 N N . ASN A 1 191 ? 14.218 7.931 -9.206 1.00 83.31 191 ASN A N 1
ATOM 1568 C CA . ASN A 1 191 ? 15.622 7.522 -9.073 1.00 83.31 191 ASN A CA 1
ATOM 1569 C C . ASN A 1 191 ? 15.903 6.149 -9.708 1.00 83.31 191 ASN A C 1
ATOM 1571 O O . ASN A 1 191 ? 17.015 5.876 -10.150 1.00 83.31 191 ASN A O 1
ATOM 1575 N N . GLY A 1 192 ? 14.881 5.296 -9.817 1.00 78.69 192 GLY A N 1
ATOM 1576 C CA . GLY A 1 192 ? 14.981 3.999 -10.479 1.00 78.69 192 GLY A CA 1
ATOM 1577 C C . GLY A 1 192 ? 15.230 4.055 -11.992 1.00 78.69 192 GLY A C 1
ATOM 1578 O O . GLY A 1 192 ? 15.675 3.051 -12.532 1.00 78.69 192 GLY A O 1
ATOM 1579 N N . ILE A 1 193 ? 14.943 5.158 -12.698 1.00 82.69 193 ILE A N 1
ATOM 1580 C CA . ILE A 1 193 ? 15.131 5.285 -14.166 1.00 82.69 193 ILE A CA 1
ATOM 1581 C C . ILE A 1 193 ? 16.119 6.381 -14.581 1.00 82.69 193 ILE A C 1
ATOM 1583 O O . ILE A 1 193 ? 16.577 6.371 -15.724 1.00 82.69 193 ILE A O 1
ATOM 1587 N N . SER A 1 194 ? 16.492 7.290 -13.678 1.00 79.81 194 SER A N 1
ATOM 1588 C CA . SER A 1 194 ? 17.344 8.454 -13.981 1.00 79.81 194 SER A CA 1
ATOM 1589 C C . SER A 1 194 ? 18.682 8.088 -14.642 1.00 79.81 194 SER A C 1
ATOM 1591 O O . SER A 1 194 ? 19.161 8.800 -15.522 1.00 79.81 194 SER A O 1
ATOM 1593 N N . ASN A 1 195 ? 19.246 6.931 -14.290 1.00 75.81 195 ASN A N 1
ATOM 1594 C CA . ASN A 1 195 ? 20.532 6.447 -14.798 1.00 75.81 195 ASN A CA 1
ATOM 1595 C C . ASN A 1 195 ? 20.452 5.720 -16.156 1.00 75.81 195 ASN A C 1
ATOM 1597 O O . ASN A 1 195 ? 21.481 5.296 -16.689 1.00 75.81 195 ASN A O 1
ATOM 1601 N N . TYR A 1 196 ? 19.260 5.545 -16.734 1.00 77.69 196 TYR A N 1
ATOM 1602 C CA . TYR A 1 196 ? 19.084 4.841 -18.011 1.00 77.69 196 TYR A CA 1
ATOM 1603 C C . TYR A 1 196 ? 19.049 5.801 -19.211 1.00 77.69 196 TYR A C 1
ATOM 1605 O O . TYR A 1 196 ? 19.554 5.451 -20.271 1.00 77.69 196 TYR A O 1
ATOM 1613 N N . GLY A 1 197 ? 18.547 7.031 -19.049 1.00 63.62 197 GLY A N 1
ATOM 1614 C CA . GLY A 1 197 ? 18.313 7.973 -20.159 1.00 63.62 197 GLY A CA 1
ATOM 1615 C C . GLY A 1 197 ? 19.542 8.710 -20.716 1.00 63.62 197 GLY A C 1
ATOM 1616 O O . GLY A 1 197 ? 19.437 9.367 -21.747 1.00 63.62 197 GLY A O 1
ATOM 1617 N N . VAL A 1 198 ? 20.713 8.622 -20.073 1.00 61.59 198 VAL A N 1
ATOM 1618 C CA . VAL A 1 198 ? 21.824 9.560 -20.345 1.00 61.59 198 VAL A CA 1
ATOM 1619 C C . VAL A 1 198 ? 22.744 9.134 -21.503 1.00 61.59 198 VAL A C 1
ATOM 1621 O O . VAL A 1 198 ? 23.381 9.993 -22.106 1.00 61.59 198 VAL A O 1
ATOM 1624 N N . VAL A 1 199 ? 22.841 7.839 -21.846 1.00 57.84 199 VAL A N 1
ATOM 1625 C CA . VAL A 1 199 ? 23.991 7.353 -22.651 1.00 57.84 199 VAL A CA 1
ATOM 1626 C C . VAL A 1 199 ? 23.632 6.579 -23.929 1.00 57.84 199 VAL A C 1
ATOM 1628 O O . VAL A 1 199 ? 24.480 6.505 -24.812 1.00 57.84 199 VAL A O 1
ATOM 1631 N N . ASN A 1 200 ? 22.401 6.066 -24.117 1.00 61.00 200 ASN A N 1
ATOM 1632 C CA . ASN A 1 200 ? 22.044 5.370 -25.371 1.00 61.00 200 ASN A CA 1
ATOM 1633 C C . ASN A 1 200 ? 20.725 5.851 -26.015 1.00 61.00 200 ASN A C 1
ATOM 1635 O O . ASN A 1 200 ? 19.690 5.878 -25.351 1.00 61.00 200 ASN A O 1
ATOM 1639 N N . PRO A 1 201 ? 20.701 6.104 -27.341 1.00 60.31 201 PRO A N 1
ATOM 1640 C CA . PRO A 1 201 ? 19.499 6.512 -28.086 1.00 60.31 201 PRO A CA 1
ATOM 1641 C C . PRO A 1 201 ? 18.422 5.414 -28.208 1.00 60.31 201 PRO A C 1
ATOM 1643 O O . PRO A 1 201 ? 17.344 5.648 -28.750 1.00 60.31 201 PRO A O 1
ATOM 1646 N N . VAL A 1 202 ? 18.686 4.207 -27.697 1.00 63.31 202 VAL A N 1
ATOM 1647 C CA . VAL A 1 202 ? 17.754 3.066 -27.706 1.00 63.31 202 VAL A CA 1
ATOM 1648 C C . VAL A 1 202 ? 16.625 3.235 -26.671 1.00 63.31 202 VAL A C 1
ATOM 1650 O O . VAL A 1 202 ? 15.608 2.552 -26.750 1.00 63.31 202 VAL A O 1
ATOM 1653 N N . TYR A 1 203 ? 16.747 4.186 -25.737 1.00 73.38 203 TYR A N 1
ATOM 1654 C CA . TYR A 1 203 ? 15.815 4.361 -24.616 1.00 73.38 203 TYR A CA 1
ATOM 1655 C C . TYR A 1 203 ? 14.647 5.325 -24.874 1.00 73.38 203 TYR A C 1
ATOM 1657 O O . TYR A 1 203 ? 13.923 5.664 -23.944 1.00 73.38 203 TYR A O 1
ATOM 1665 N N . TRP A 1 204 ? 14.379 5.723 -26.121 1.00 78.94 204 TRP A N 1
ATOM 1666 C CA . TRP A 1 204 ? 13.190 6.527 -26.443 1.00 78.94 204 TRP A CA 1
ATOM 1667 C C . TRP A 1 204 ? 11.850 5.921 -25.955 1.00 78.94 204 TRP A C 1
ATOM 1669 O O . TRP A 1 204 ? 10.985 6.700 -25.547 1.00 78.94 204 TRP A O 1
ATOM 1679 N N . PRO A 1 205 ? 11.638 4.581 -25.902 1.00 86.12 205 PRO A N 1
ATOM 1680 C CA . PRO A 1 205 ? 10.393 4.030 -25.368 1.00 86.12 205 PRO A CA 1
ATOM 1681 C C . PRO A 1 205 ? 10.251 4.243 -23.856 1.00 86.12 205 PRO A C 1
ATOM 1683 O O . PRO A 1 205 ? 9.132 4.304 -23.354 1.00 86.12 205 PRO A O 1
ATOM 1686 N N . LEU A 1 206 ? 11.370 4.361 -23.130 1.00 87.62 206 LEU A N 1
ATOM 1687 C CA . LEU A 1 206 ? 11.386 4.569 -21.682 1.00 87.62 206 LEU A CA 1
ATOM 1688 C C . LEU A 1 206 ? 10.787 5.930 -21.320 1.00 87.62 206 LEU A C 1
ATOM 1690 O O . LEU A 1 206 ? 9.924 6.005 -20.450 1.00 87.62 206 LEU A O 1
ATOM 1694 N N . GLU A 1 207 ? 11.202 6.981 -22.026 1.00 85.69 207 GLU A N 1
ATOM 1695 C CA . GLU A 1 207 ? 10.697 8.342 -21.813 1.00 85.69 207 GLU A CA 1
ATOM 1696 C C . GLU A 1 207 ? 9.201 8.443 -22.123 1.00 85.69 207 GLU A C 1
ATOM 1698 O O . GLU A 1 207 ? 8.443 9.069 -21.382 1.00 85.69 207 GLU A O 1
ATOM 1703 N N . ILE A 1 208 ? 8.743 7.758 -23.176 1.00 88.81 208 ILE A N 1
ATOM 1704 C CA . ILE A 1 208 ? 7.317 7.701 -23.519 1.00 88.81 208 ILE A CA 1
ATOM 1705 C C . ILE A 1 208 ? 6.523 6.974 -22.429 1.00 88.81 208 ILE A C 1
ATOM 1707 O O . ILE A 1 208 ? 5.463 7.455 -22.028 1.00 88.81 208 ILE A O 1
ATOM 1711 N N . LEU A 1 209 ? 7.024 5.838 -21.930 1.00 90.50 209 LEU A N 1
ATOM 1712 C CA . LEU A 1 209 ? 6.382 5.101 -20.839 1.00 90.50 209 LEU A CA 1
ATOM 1713 C C . LEU A 1 209 ? 6.328 5.931 -19.555 1.00 90.50 209 LEU A C 1
ATOM 1715 O O . LEU A 1 209 ? 5.285 5.972 -18.910 1.00 90.50 209 LEU A O 1
ATOM 1719 N N . HIS A 1 210 ? 7.411 6.622 -19.204 1.00 88.12 210 HIS A N 1
ATOM 1720 C CA . HIS A 1 210 ? 7.458 7.499 -18.038 1.00 88.12 210 HIS A CA 1
ATOM 1721 C C . HIS A 1 210 ? 6.460 8.658 -18.166 1.00 88.12 210 HIS A C 1
ATOM 1723 O O . HIS A 1 210 ? 5.660 8.885 -17.257 1.00 88.12 210 HIS A O 1
ATOM 1729 N N . PHE A 1 211 ? 6.440 9.344 -19.311 1.00 89.62 211 PHE A N 1
ATOM 1730 C CA . PHE A 1 211 ? 5.487 10.421 -19.568 1.00 89.62 211 PHE A CA 1
ATOM 1731 C C . PHE A 1 211 ? 4.034 9.930 -19.498 1.00 89.62 211 PHE A C 1
ATOM 1733 O O . PHE A 1 211 ? 3.202 10.543 -18.828 1.00 89.62 211 PHE A O 1
ATOM 1740 N N . ALA A 1 212 ? 3.729 8.794 -20.134 1.00 91.50 212 ALA A N 1
ATOM 1741 C CA . ALA A 1 212 ? 2.397 8.194 -20.105 1.00 91.50 212 ALA A CA 1
ATOM 1742 C C . ALA A 1 212 ? 1.982 7.778 -18.686 1.00 91.50 212 ALA A C 1
ATOM 1744 O O . ALA A 1 212 ? 0.855 8.049 -18.273 1.00 91.50 212 ALA A O 1
ATOM 1745 N N . PHE A 1 213 ? 2.891 7.163 -17.924 1.00 91.75 213 PHE A N 1
ATOM 1746 C CA . PHE A 1 213 ? 2.653 6.779 -16.536 1.00 91.75 213 PHE A CA 1
ATOM 1747 C C . PHE A 1 213 ? 2.354 7.998 -15.662 1.00 91.75 213 PHE A C 1
ATOM 1749 O O . PHE A 1 213 ? 1.343 8.011 -14.964 1.00 91.75 213 PHE A O 1
ATOM 1756 N N . SER A 1 214 ? 3.188 9.039 -15.744 1.00 90.56 214 SER A N 1
ATOM 1757 C CA . SER A 1 214 ? 3.012 10.281 -14.987 1.00 90.56 214 SER A CA 1
ATOM 1758 C C . SER A 1 214 ? 1.678 10.954 -15.313 1.00 90.56 214 SER A C 1
ATOM 1760 O O . SER A 1 214 ? 0.941 11.332 -14.405 1.00 90.56 214 SER A O 1
ATOM 1762 N N . LEU A 1 215 ? 1.292 11.007 -16.592 1.00 90.25 215 LEU A N 1
ATOM 1763 C CA . LEU A 1 215 ? 0.002 11.555 -17.009 1.00 90.25 215 LEU A CA 1
ATOM 1764 C C . LEU A 1 215 ? -1.171 10.757 -16.418 1.00 90.25 215 LEU A C 1
ATOM 1766 O O . LEU A 1 215 ? -2.104 11.343 -15.871 1.00 90.25 215 LEU A O 1
ATOM 1770 N N . ILE A 1 216 ? -1.125 9.425 -16.474 1.00 90.62 216 ILE A N 1
ATOM 1771 C CA . ILE A 1 216 ? -2.190 8.568 -15.933 1.00 90.62 216 ILE A CA 1
ATOM 1772 C C . ILE A 1 216 ? -2.263 8.677 -14.399 1.00 90.62 216 ILE A C 1
ATOM 1774 O O . ILE A 1 216 ? -3.350 8.866 -13.851 1.00 90.62 216 ILE A O 1
ATOM 1778 N N . CYS A 1 217 ? -1.132 8.608 -13.695 1.00 87.25 217 CYS A N 1
ATOM 1779 C CA . CYS A 1 217 ? -1.090 8.690 -12.231 1.00 87.25 217 CYS A CA 1
ATOM 1780 C C . CYS A 1 217 ? -1.479 10.082 -11.714 1.00 87.25 217 CYS A C 1
ATOM 1782 O O . CYS A 1 217 ? -2.346 10.207 -10.848 1.00 87.25 217 CYS A O 1
ATOM 1784 N N . ALA A 1 218 ? -0.888 11.141 -12.265 1.00 83.69 218 ALA A N 1
ATOM 1785 C CA . ALA A 1 218 ? -1.101 12.495 -11.770 1.00 83.69 218 ALA A CA 1
ATOM 1786 C C . ALA A 1 218 ? -2.443 13.089 -12.209 1.00 83.69 218 ALA A C 1
ATOM 1788 O O . ALA A 1 218 ? -3.071 13.798 -11.430 1.00 83.69 218 ALA A O 1
ATOM 1789 N N . ILE A 1 219 ? -2.901 12.828 -13.439 1.00 83.62 219 ILE A N 1
ATOM 1790 C CA . ILE A 1 219 ? -4.118 13.465 -13.961 1.00 83.62 219 ILE A CA 1
ATOM 1791 C C . ILE A 1 219 ? -5.331 12.566 -13.765 1.00 83.62 219 ILE A C 1
ATOM 1793 O O . ILE A 1 219 ? -6.365 13.036 -13.306 1.00 83.62 219 ILE A O 1
ATOM 1797 N N . VAL A 1 220 ? -5.253 11.280 -14.100 1.00 82.38 220 VAL A N 1
ATOM 1798 C CA . VAL A 1 220 ? -6.443 10.419 -14.038 1.00 82.38 220 VAL A CA 1
ATOM 1799 C C . VAL A 1 220 ? -6.675 9.934 -12.611 1.00 82.38 220 VAL A C 1
ATOM 1801 O O . VAL A 1 220 ? -7.750 10.155 -12.054 1.00 82.38 220 VAL A O 1
ATOM 1804 N N . LEU A 1 221 ? -5.667 9.325 -11.986 1.00 85.56 221 LEU A N 1
ATOM 1805 C CA . LEU A 1 221 ? -5.839 8.711 -10.670 1.00 85.56 221 LEU A CA 1
ATOM 1806 C C . LEU A 1 221 ? -6.037 9.748 -9.558 1.00 85.56 221 LEU A C 1
ATOM 1808 O O . LEU A 1 221 ? -6.940 9.573 -8.743 1.00 85.56 221 LEU A O 1
ATOM 1812 N N . LEU A 1 222 ? -5.291 10.858 -9.553 1.00 86.25 222 LEU A N 1
ATOM 1813 C CA . LEU A 1 222 ? -5.478 11.896 -8.531 1.00 86.25 222 LEU A CA 1
ATOM 1814 C C . LEU A 1 222 ? -6.866 12.555 -8.612 1.00 86.25 222 LEU A C 1
ATOM 1816 O O . LEU A 1 222 ? -7.515 12.749 -7.586 1.00 86.25 222 LEU A O 1
ATOM 1820 N N . ASN A 1 223 ? -7.357 12.851 -9.821 1.00 88.38 223 ASN A N 1
ATOM 1821 C CA . ASN A 1 223 ? -8.679 13.461 -9.996 1.00 88.38 223 ASN A CA 1
ATOM 1822 C C . ASN A 1 223 ? -9.809 12.510 -9.584 1.00 88.38 223 ASN A C 1
ATOM 1824 O O . ASN A 1 223 ? -10.767 12.939 -8.939 1.00 88.38 223 ASN A O 1
ATOM 1828 N N . ILE A 1 224 ? -9.690 11.218 -9.907 1.00 88.50 224 ILE A N 1
ATOM 1829 C CA . ILE A 1 224 ? -10.656 10.201 -9.474 1.00 88.50 224 ILE A CA 1
ATOM 1830 C C . ILE A 1 224 ? -10.621 10.045 -7.950 1.00 88.50 224 ILE A C 1
ATOM 1832 O O . ILE A 1 224 ? -11.676 10.012 -7.321 1.00 88.50 224 ILE A O 1
ATOM 1836 N N . LEU A 1 225 ? -9.432 10.009 -7.343 1.00 88.31 225 LEU A N 1
ATOM 1837 C CA . LEU A 1 225 ? -9.278 9.893 -5.894 1.00 88.31 225 LEU A CA 1
ATOM 1838 C C . LEU A 1 225 ? -9.940 11.064 -5.159 1.00 88.31 225 LEU A C 1
ATOM 1840 O O . LEU A 1 225 ? -10.694 10.851 -4.210 1.00 88.31 225 LEU A O 1
ATOM 1844 N N . MET A 1 226 ? -9.708 12.292 -5.628 1.00 90.19 226 MET A N 1
ATOM 1845 C CA . MET A 1 226 ? -10.330 13.489 -5.060 1.00 90.19 226 MET A CA 1
ATOM 1846 C C . MET A 1 226 ? -11.854 13.487 -5.235 1.00 90.19 226 MET A C 1
ATOM 1848 O O . MET A 1 226 ? -12.578 13.886 -4.322 1.00 90.19 226 MET A O 1
ATOM 1852 N N . ALA A 1 227 ? -12.363 13.010 -6.376 1.00 90.94 227 ALA A N 1
ATOM 1853 C CA . ALA A 1 227 ? -13.801 12.891 -6.612 1.00 90.94 227 ALA A CA 1
ATOM 1854 C C . ALA A 1 227 ? -14.462 11.881 -5.657 1.00 90.94 227 ALA A C 1
ATOM 1856 O O . ALA A 1 227 ? -15.494 12.190 -5.057 1.00 90.94 227 ALA A O 1
ATOM 1857 N N . VAL A 1 228 ? -13.841 10.713 -5.463 1.00 89.75 228 VAL A N 1
ATOM 1858 C CA . VAL A 1 228 ? -14.305 9.698 -4.504 1.00 89.75 228 VAL A CA 1
ATOM 1859 C C . VAL A 1 228 ? -14.271 10.255 -3.081 1.00 89.75 228 VAL A C 1
ATOM 1861 O O . VAL A 1 228 ? -15.265 10.155 -2.364 1.00 89.75 228 VAL A O 1
ATOM 1864 N N . LEU A 1 229 ? -13.179 10.920 -2.690 1.00 89.75 229 LEU A N 1
ATOM 1865 C CA . LEU A 1 229 ? -13.039 11.513 -1.358 1.00 89.75 229 LEU A CA 1
ATOM 1866 C C . LEU A 1 229 ? -14.145 12.536 -1.068 1.00 89.75 229 LEU A C 1
ATOM 1868 O O . LEU A 1 229 ? -14.758 12.490 -0.003 1.00 89.75 229 LEU A O 1
ATOM 1872 N N . ASN A 1 230 ? -14.451 13.414 -2.025 1.00 91.38 230 ASN A N 1
ATOM 1873 C CA . ASN A 1 230 ? -15.521 14.402 -1.877 1.00 91.38 230 ASN A CA 1
ATOM 1874 C C . ASN A 1 230 ? -16.907 13.750 -1.754 1.00 91.38 230 ASN A C 1
ATOM 1876 O O . ASN A 1 230 ? -17.711 14.165 -0.914 1.00 91.38 230 ASN A O 1
ATOM 1880 N N . SER A 1 231 ? -17.187 12.716 -2.553 1.00 91.25 231 SER A N 1
ATOM 1881 C CA . SER A 1 231 ? -18.457 11.983 -2.479 1.00 91.25 231 SER A CA 1
ATOM 1882 C C . SER A 1 231 ? -18.650 11.352 -1.098 1.00 91.25 231 SER A C 1
ATOM 1884 O O . SER A 1 231 ? -19.643 11.617 -0.424 1.00 91.25 231 SER A O 1
ATOM 1886 N N . VAL A 1 232 ? -17.655 10.598 -0.624 1.00 89.19 232 VAL A N 1
ATOM 1887 C CA . VAL A 1 232 ? -17.734 9.889 0.662 1.00 89.19 232 VAL A CA 1
ATOM 1888 C C . VAL A 1 232 ? -17.781 10.853 1.844 1.00 89.19 232 VAL A C 1
ATOM 1890 O O . VAL A 1 232 ? -18.542 10.645 2.794 1.00 89.19 232 VAL A O 1
ATOM 1893 N N . TYR A 1 233 ? -17.008 11.942 1.781 1.00 89.19 233 TYR A N 1
ATOM 1894 C CA . TYR A 1 233 ? -17.024 12.985 2.801 1.00 89.19 233 TYR A CA 1
ATOM 1895 C C . TYR A 1 233 ? -18.423 13.590 2.950 1.00 89.19 233 TYR A C 1
ATOM 1897 O O . TYR A 1 233 ? -18.967 13.653 4.055 1.00 89.19 233 TYR A O 1
ATOM 1905 N N . THR A 1 234 ? -19.029 14.013 1.837 1.00 89.94 234 THR A N 1
ATOM 1906 C CA . THR A 1 234 ? -20.345 14.665 1.866 1.00 89.94 234 THR A CA 1
ATOM 1907 C C . THR A 1 234 ? -21.443 13.723 2.358 1.00 89.94 234 THR A C 1
ATOM 1909 O O . THR A 1 234 ? -22.255 14.129 3.193 1.00 89.94 234 THR A O 1
ATOM 1912 N N . GLU A 1 235 ? -21.440 12.462 1.924 1.00 89.00 235 GLU A N 1
ATOM 1913 C CA . GLU A 1 235 ? -22.411 11.455 2.360 1.00 89.00 235 GLU A CA 1
ATOM 1914 C C . GLU A 1 235 ? -22.287 11.136 3.856 1.00 89.00 235 GLU A C 1
ATOM 1916 O O . GLU A 1 235 ? -23.276 11.176 4.596 1.00 89.00 235 GLU A O 1
ATOM 1921 N N . THR A 1 236 ? -21.066 10.896 4.337 1.00 85.56 236 THR A N 1
ATOM 1922 C CA . THR A 1 236 ? -20.830 10.512 5.735 1.00 85.56 236 THR A CA 1
ATOM 1923 C C . THR A 1 236 ? -21.161 11.653 6.697 1.00 85.56 236 THR A C 1
ATOM 1925 O O . THR A 1 236 ? -21.775 11.431 7.744 1.00 85.56 236 THR A O 1
ATOM 1928 N N . VAL A 1 237 ? -20.839 12.901 6.333 1.00 86.00 237 VAL A N 1
ATOM 1929 C CA . VAL A 1 237 ? -21.212 14.082 7.128 1.00 86.00 237 VAL A CA 1
ATOM 1930 C C . VAL A 1 237 ? -22.734 14.240 7.193 1.00 86.00 237 VAL A C 1
ATOM 1932 O O . VAL A 1 237 ? -23.281 14.476 8.274 1.00 86.00 237 VAL A O 1
ATOM 1935 N N . GLN A 1 238 ? -23.444 14.063 6.074 1.00 87.38 238 GLN A N 1
ATOM 1936 C CA . GLN A 1 238 ? -24.909 14.122 6.060 1.00 87.38 238 GLN A CA 1
ATOM 1937 C C . GLN A 1 238 ? -25.540 13.003 6.898 1.00 87.38 238 GLN A C 1
ATOM 1939 O O . GLN A 1 238 ? -26.486 13.260 7.649 1.00 87.38 238 GLN A O 1
ATOM 1944 N N . SER A 1 239 ? -25.012 11.780 6.806 1.00 83.81 239 SER A N 1
ATOM 1945 C CA . SER A 1 239 ? -25.458 10.635 7.603 1.00 83.81 239 SER A CA 1
ATOM 1946 C C . SER A 1 239 ? -25.250 10.879 9.103 1.00 83.81 239 SER A C 1
ATOM 1948 O O . SER A 1 239 ? -26.190 10.738 9.891 1.00 83.81 239 SER A O 1
ATOM 1950 N N . GLY A 1 240 ? -24.080 11.394 9.501 1.00 77.69 240 GLY A N 1
ATOM 1951 C CA . GLY A 1 240 ? -23.789 11.777 10.886 1.00 77.69 240 GLY A CA 1
ATOM 1952 C C . GLY A 1 240 ? -24.724 12.869 11.426 1.00 77.69 240 GLY A C 1
ATOM 1953 O O . GLY A 1 240 ? -25.199 12.785 12.560 1.00 77.69 240 GLY A O 1
ATOM 1954 N N . GLN A 1 241 ? -25.071 13.867 10.604 1.00 81.75 241 GLN A N 1
ATOM 1955 C CA . GLN A 1 241 ? -26.042 14.906 10.973 1.00 81.75 241 GLN A CA 1
ATOM 1956 C C . GLN A 1 241 ? -27.473 14.367 11.125 1.00 81.75 241 GLN A C 1
ATOM 1958 O O . GLN A 1 241 ? -28.240 14.881 11.944 1.00 81.75 241 GLN A O 1
ATOM 1963 N N . ARG A 1 242 ? -27.866 13.365 10.328 1.00 80.06 242 ARG A N 1
ATOM 1964 C CA . ARG A 1 242 ? -29.179 12.706 10.442 1.00 80.06 242 ARG A CA 1
ATOM 1965 C C . ARG A 1 242 ? -29.253 11.851 11.705 1.00 80.06 242 ARG A C 1
ATOM 1967 O O . ARG A 1 242 ? -30.196 12.017 12.472 1.00 80.06 242 ARG A O 1
ATOM 1974 N N . ALA A 1 243 ? -28.238 11.026 11.964 1.00 74.81 243 ALA A N 1
ATOM 1975 C CA . ALA A 1 243 ? -28.153 10.211 13.175 1.00 74.81 243 ALA A CA 1
ATOM 1976 C C . ALA A 1 243 ? -28.175 11.074 14.448 1.00 74.81 243 ALA A C 1
ATOM 1978 O O . ALA A 1 243 ? -28.907 10.773 15.389 1.00 74.81 243 ALA A O 1
ATOM 1979 N N . TRP A 1 244 ? -27.457 12.203 14.445 1.00 70.19 244 TRP A N 1
ATOM 1980 C CA . TRP A 1 244 ? -27.469 13.125 15.578 1.00 70.19 244 TRP A CA 1
ATOM 1981 C C . TRP A 1 244 ? -28.854 13.731 15.836 1.00 70.19 244 TRP A C 1
ATOM 1983 O O . TRP A 1 244 ? -29.302 13.753 16.980 1.00 70.19 244 TRP A O 1
ATOM 1993 N N . ARG A 1 245 ? -29.560 14.180 14.787 1.00 73.12 245 ARG A N 1
ATOM 1994 C CA . ARG A 1 245 ? -30.915 14.741 14.931 1.00 73.12 245 ARG A CA 1
ATOM 1995 C C . ARG A 1 245 ? -31.902 13.731 15.516 1.00 73.12 245 ARG A C 1
ATOM 1997 O O . ARG A 1 245 ? -32.694 14.112 16.366 1.00 73.12 245 ARG A O 1
ATOM 2004 N N . LEU A 1 246 ? -31.814 12.465 15.111 1.00 77.19 246 LEU A N 1
ATOM 2005 C CA . LEU A 1 246 ? -32.661 11.392 15.644 1.00 77.19 246 LEU A CA 1
ATOM 2006 C C . LEU A 1 246 ? -32.332 11.053 17.106 1.00 77.19 246 LEU A C 1
ATOM 2008 O O . LEU A 1 246 ? -33.226 10.719 17.868 1.00 77.19 246 LEU A O 1
ATOM 2012 N N . SER A 1 247 ? -31.069 11.179 17.523 1.00 67.75 247 S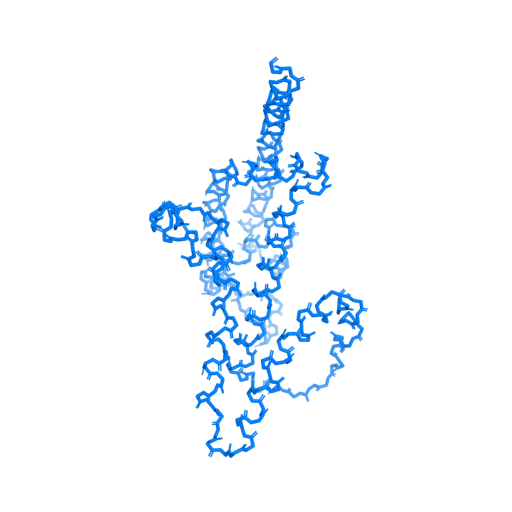ER A N 1
ATOM 2013 C CA . SER A 1 247 ? -30.672 10.979 18.927 1.00 67.75 247 SER A CA 1
ATOM 2014 C C . SER A 1 247 ? -30.960 12.177 19.846 1.00 67.75 247 SER A C 1
ATOM 2016 O O . SER A 1 247 ? -30.952 12.026 21.064 1.00 67.75 247 SER A O 1
ATOM 2018 N N . ALA A 1 248 ? -31.172 13.371 19.281 1.00 64.62 248 ALA A N 1
ATOM 2019 C CA . ALA A 1 248 ? -31.379 14.612 20.031 1.00 64.62 248 ALA A CA 1
ATOM 2020 C C . ALA A 1 248 ? -32.857 14.894 20.362 1.00 64.62 248 ALA A C 1
ATOM 2022 O O . ALA A 1 248 ? -33.131 15.713 21.236 1.00 64.62 248 ALA A O 1
ATOM 2023 N N . PHE A 1 249 ? -33.791 14.223 19.685 1.00 53.44 249 PHE A N 1
ATOM 2024 C CA . PHE A 1 249 ? -35.230 14.335 19.919 1.00 53.44 249 PHE A CA 1
ATOM 2025 C C . PHE A 1 249 ? -35.830 12.924 20.048 1.00 53.44 249 PHE A C 1
ATOM 2027 O O . PHE A 1 249 ? -36.227 12.362 19.026 1.00 53.44 249 PHE A O 1
ATOM 2034 N N . PRO A 1 250 ? -35.814 12.318 21.252 1.00 50.12 250 PRO A N 1
ATOM 2035 C CA . PRO A 1 250 ? -36.549 11.083 21.518 1.00 50.12 250 PRO A CA 1
ATOM 2036 C C . PRO A 1 250 ? -38.068 11.285 21.447 1.00 50.12 250 PRO A C 1
ATOM 2038 O O . PRO A 1 250 ? -38.540 12.402 21.769 1.00 50.12 250 PRO A O 1
#

InterPro domains:
  IPR024862 Transient receptor potential cation channel subfamily V [PTHR10582] (117-246)
  IPR056336 Calcium channel YVC1-like, C-terminal transmembrane domain [PF23317] (3-239)

Radius of gyration: 25.02 Å; chains: 1; bounding box: 69×40×65 Å

Sequence (250 aa):
MHELRQLLMYGFLHYALNIWNFFDLLAYVLPVVYAFFKADDSDQTPLGIASATLESLAVLFLWLHAVSFDLEFSVYFLPSRTKNFISIDSTLILFYLFIYLFIFIFYLQLLDLRIISRQLGVFIAVLIEFLKEIRPFLFVLFAIVGAFAHALHLLLRYNPPSSAAPTEPNVYSSFVTSLTSVWIFSVGDYNGISNYGVVNPVYWPLEILHFAFSLICAIVLLNILMAVLNSVYTETVQSGQRAWRLSAFP

pLDDT: mean 72.02, std 15.19, range [37.91, 95.06]